Protein AF-0000000087187421 (afdb_homodimer)

Sequence (190 aa):
MEHTTEWRIRLDLTEDGGTTKARAVLDTGATTVTGQGVARCAPGDQDVPVIGDEFAAGRALRELGERLIGTAERDVATRGSGPEPRRSPMYGWELMEHTTEWRIRLDLTEDGGTTKARAVLDTGATTVTGQGVARCAPGDQDVPVIGDEFAAGRALRELGERLIGTAERDVATRGSGPEPRRSPMYGWEL

Structure (mmCIF, N/CA/C/O backbone):
data_AF-0000000087187421-model_v1
#
loop_
_entity.id
_entity.type
_entity.pdbx_description
1 polymer 'DUF1876 domain-containing protein'
#
loop_
_atom_site.group_PDB
_atom_site.id
_atom_site.type_symbol
_atom_site.label_atom_id
_atom_site.label_alt_id
_atom_site.label_comp_id
_atom_site.label_asym_id
_atom_site.label_entity_id
_atom_site.label_seq_id
_atom_site.pdbx_PDB_ins_code
_atom_site.Cartn_x
_atom_site.Cartn_y
_atom_site.Cartn_z
_atom_site.occupancy
_atom_site.B_iso_or_equiv
_atom_site.auth_seq_id
_atom_site.auth_comp_id
_atom_site.auth_asym_id
_atom_site.auth_atom_id
_atom_site.pdbx_PDB_model_num
ATOM 1 N N . MET A 1 1 ? 10.031 -18.047 -19 1 85.75 1 MET A N 1
ATOM 2 C CA . MET A 1 1 ? 10.109 -16.75 -19.656 1 85.75 1 MET A CA 1
ATOM 3 C C . MET A 1 1 ? 9.703 -15.625 -18.703 1 85.75 1 MET A C 1
ATOM 5 O O . MET A 1 1 ? 8.773 -15.789 -17.906 1 85.75 1 MET A O 1
ATOM 9 N N . GLU A 1 2 ? 10.43 -14.578 -18.688 1 92.5 2 GLU A N 1
ATOM 10 C CA . GLU A 1 2 ? 10.18 -13.422 -17.828 1 92.5 2 GLU A CA 1
ATOM 11 C C . GLU A 1 2 ? 8.953 -12.648 -18.281 1 92.5 2 GLU A C 1
ATOM 13 O O . GLU A 1 2 ? 8.781 -12.406 -19.484 1 92.5 2 GLU A O 1
ATOM 18 N N . HIS A 1 3 ? 8 -12.469 -17.391 1 95.69 3 HIS A N 1
ATOM 19 C CA . HIS A 1 3 ? 6.801 -11.688 -17.656 1 95.69 3 HIS A CA 1
ATOM 20 C C . HIS A 1 3 ? 6.734 -10.461 -16.75 1 95.69 3 HIS A C 1
ATOM 22 O O . HIS A 1 3 ? 7.027 -10.547 -15.547 1 95.69 3 HIS A O 1
ATOM 28 N N . THR A 1 4 ? 6.418 -9.352 -17.328 1 96.88 4 THR A N 1
ATOM 29 C CA . THR A 1 4 ? 6.281 -8.133 -16.547 1 96.88 4 THR A CA 1
ATOM 30 C C . THR A 1 4 ? 4.867 -7.574 -16.672 1 96.88 4 THR A C 1
ATOM 32 O O . THR A 1 4 ? 4.273 -7.582 -17.75 1 96.88 4 THR A O 1
ATOM 35 N N . THR A 1 5 ? 4.363 -7.172 -15.539 1 95.88 5 THR A N 1
ATOM 36 C CA . THR A 1 5 ? 3.051 -6.535 -15.469 1 95.88 5 THR A CA 1
ATOM 37 C C . THR A 1 5 ? 3.121 -5.242 -14.664 1 95.88 5 THR A C 1
ATOM 39 O O . THR A 1 5 ? 3.91 -5.133 -13.719 1 95.88 5 THR A O 1
ATOM 42 N N . GLU A 1 6 ? 2.316 -4.316 -15.125 1 97.19 6 GLU A N 1
ATOM 43 C CA . GLU A 1 6 ? 2.227 -3.059 -14.391 1 97.19 6 GLU A CA 1
ATOM 44 C C . GLU A 1 6 ? 0.804 -2.807 -13.898 1 97.19 6 GLU A C 1
ATOM 46 O O . GLU A 1 6 ? -0.151 -2.91 -14.672 1 97.19 6 GLU A O 1
ATOM 51 N N . TRP A 1 7 ? 0.714 -2.588 -12.633 1 97.31 7 TRP A N 1
ATOM 52 C CA . TRP A 1 7 ? -0.539 -2.137 -12.039 1 97.31 7 TRP A CA 1
ATOM 53 C C . TRP A 1 7 ? -0.433 -0.688 -11.578 1 97.31 7 TRP A C 1
ATOM 55 O O . TRP A 1 7 ? 0.671 -0.163 -11.406 1 97.31 7 TRP A O 1
ATOM 65 N N . ARG A 1 8 ? -1.62 -0.097 -11.477 1 97.69 8 ARG A N 1
ATOM 66 C CA . ARG A 1 8 ? -1.693 1.271 -10.977 1 97.69 8 ARG A CA 1
ATOM 67 C C . ARG A 1 8 ? -2.672 1.375 -9.812 1 97.69 8 ARG A C 1
ATOM 69 O O . ARG A 1 8 ? -3.76 0.799 -9.852 1 97.69 8 ARG A O 1
ATOM 76 N N . ILE A 1 9 ? -2.195 2.164 -8.852 1 98.62 9 ILE A N 1
ATOM 77 C CA . ILE A 1 9 ? -3.037 2.416 -7.684 1 98.62 9 ILE A CA 1
ATOM 78 C C . ILE A 1 9 ? -3.35 3.906 -7.586 1 98.62 9 ILE A C 1
ATOM 80 O O . ILE A 1 9 ? -2.445 4.742 -7.66 1 98.62 9 ILE A O 1
ATOM 84 N N . ARG A 1 10 ? -4.605 4.152 -7.391 1 98.44 10 ARG A N 1
ATOM 85 C CA . ARG A 1 10 ? -5.039 5.516 -7.109 1 98.44 10 ARG A CA 1
ATOM 86 C C . ARG A 1 10 ? -5.203 5.738 -5.609 1 98.44 10 ARG A C 1
ATOM 88 O O . ARG A 1 10 ? -5.871 4.953 -4.93 1 98.44 10 ARG A O 1
ATOM 95 N N . LEU A 1 11 ? -4.555 6.746 -5.137 1 98.5 11 LEU A N 1
ATOM 96 C CA . LEU A 1 11 ? -4.664 7.145 -3.738 1 98.5 11 LEU A CA 1
ATOM 97 C C . LEU A 1 11 ? -5.371 8.492 -3.611 1 98.5 11 LEU A C 1
ATOM 99 O O . LEU A 1 11 ? -4.793 9.531 -3.932 1 98.5 11 LEU A O 1
ATOM 103 N N . ASP A 1 12 ? -6.566 8.508 -3.152 1 98.62 12 ASP A N 1
ATOM 104 C CA . ASP A 1 12 ? -7.336 9.727 -2.916 1 98.62 12 ASP A CA 1
ATOM 105 C C . ASP A 1 1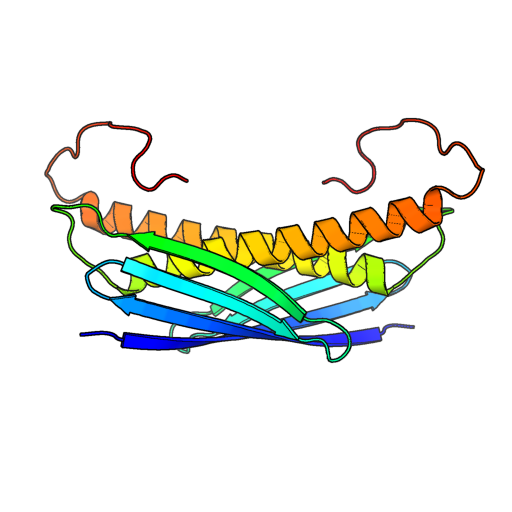2 ? -7.223 10.172 -1.46 1 98.62 12 ASP A C 1
ATOM 107 O O . ASP A 1 12 ? -7.52 9.406 -0.543 1 98.62 12 ASP A O 1
ATOM 111 N N . LEU A 1 13 ? -6.77 11.398 -1.279 1 98.44 13 LEU A N 1
ATOM 112 C CA . LEU A 1 13 ? -6.637 11.977 0.053 1 98.44 13 LEU A CA 1
ATOM 113 C C . LEU A 1 13 ? -7.598 13.148 0.238 1 98.44 13 LEU A C 1
ATOM 115 O O . LEU A 1 13 ? -7.68 14.031 -0.617 1 98.44 13 LEU A O 1
ATOM 119 N N . THR A 1 14 ? -8.336 13.133 1.269 1 98.44 14 THR A N 1
ATOM 120 C CA . THR A 1 14 ? -9.219 14.234 1.627 1 98.44 14 THR A CA 1
ATOM 121 C C . THR A 1 14 ? -8.906 14.742 3.031 1 98.44 14 THR A C 1
ATOM 123 O O . THR A 1 14 ? -8.945 13.977 3.998 1 98.44 14 THR A O 1
ATOM 126 N N . GLU A 1 15 ? -8.578 15.93 3.002 1 97.69 15 GLU A N 1
ATOM 127 C CA . GLU A 1 15 ? -8.266 16.578 4.273 1 97.69 15 GLU A CA 1
ATOM 128 C C . GLU A 1 15 ? -9.352 17.578 4.668 1 97.69 15 GLU A C 1
ATOM 130 O O . GLU A 1 15 ? -9.789 18.391 3.85 1 97.69 15 GLU A O 1
ATOM 135 N N . ASP A 1 16 ? -9.781 17.562 5.965 1 95 16 ASP A N 1
ATOM 136 C CA . ASP A 1 16 ? -10.734 18.516 6.527 1 95 16 ASP A CA 1
ATOM 137 C C . ASP A 1 16 ? -10.516 18.672 8.031 1 95 16 ASP A C 1
ATOM 139 O O . ASP A 1 16 ? -10.688 17.719 8.797 1 95 16 ASP A O 1
ATOM 143 N N . GLY A 1 17 ? -10.172 19.844 8.438 1 90.56 17 GLY A N 1
ATOM 144 C CA . GLY A 1 17 ? -10.086 20.172 9.852 1 90.56 17 GLY A CA 1
ATOM 145 C C . GLY A 1 17 ? -9.133 19.281 10.617 1 90.56 17 GLY A C 1
ATOM 146 O O . GLY A 1 17 ? -9.5 18.719 11.648 1 90.56 17 GLY A O 1
ATOM 147 N N . GLY A 1 18 ? -7.988 19.031 10.203 1 93.06 18 GLY A N 1
ATOM 148 C CA . GLY A 1 18 ? -6.969 18.266 10.898 1 93.06 18 GLY A CA 1
ATOM 149 C C . GLY A 1 18 ? -7.117 16.766 10.727 1 93.06 18 GLY A C 1
ATOM 150 O O . GLY A 1 18 ? -6.402 15.992 11.359 1 93.06 18 GLY A O 1
ATOM 151 N N . THR A 1 19 ? -8.109 16.422 9.969 1 96.38 19 THR A N 1
ATOM 152 C CA . THR A 1 19 ? -8.312 15.008 9.672 1 96.38 19 THR A CA 1
ATOM 153 C C . THR A 1 19 ? -8.055 14.719 8.195 1 96.38 19 THR A C 1
ATOM 155 O O . THR A 1 19 ? -8.5 15.469 7.324 1 96.38 19 THR A O 1
ATOM 158 N N . THR A 1 20 ? -7.301 13.703 7.949 1 98.12 20 THR A N 1
ATOM 159 C CA . THR A 1 20 ? -7.066 13.258 6.578 1 98.12 20 THR A CA 1
ATOM 160 C C . THR A 1 20 ? -7.59 11.836 6.375 1 98.12 20 THR A C 1
ATOM 162 O O . THR A 1 20 ? -7.344 10.953 7.199 1 98.12 20 THR A O 1
ATOM 165 N N . LYS A 1 21 ? -8.359 11.656 5.379 1 98.75 21 LYS A N 1
ATOM 166 C CA . LYS A 1 21 ? -8.789 10.336 4.926 1 98.75 21 LYS A CA 1
ATOM 167 C C . LYS A 1 21 ? -8.102 9.945 3.623 1 98.75 21 LYS A C 1
ATOM 169 O O . LYS A 1 21 ? -7.93 10.781 2.732 1 98.75 21 LYS A O 1
ATOM 174 N N . ALA A 1 22 ? -7.719 8.695 3.605 1 98.88 22 ALA A N 1
ATOM 175 C CA . ALA A 1 22 ? -7.082 8.18 2.398 1 98.88 22 ALA A CA 1
ATOM 176 C C . ALA A 1 22 ? -7.793 6.926 1.899 1 98.88 22 ALA A C 1
ATOM 178 O O . ALA A 1 22 ? -8.211 6.082 2.697 1 98.88 22 ALA A O 1
ATOM 179 N N . ARG A 1 23 ? -7.895 6.812 0.614 1 98.94 23 ARG A N 1
ATOM 180 C CA . ARG A 1 23 ? -8.438 5.645 -0.07 1 98.94 23 ARG A CA 1
ATOM 181 C C . ARG A 1 23 ? -7.52 5.203 -1.207 1 98.94 23 ARG A C 1
ATOM 183 O O . ARG A 1 23 ? -7.262 5.969 -2.137 1 98.94 23 ARG A O 1
ATOM 190 N N . ALA A 1 24 ? -7.055 4.008 -1.056 1 98.88 24 ALA A N 1
ATOM 191 C CA . ALA A 1 24 ? -6.227 3.396 -2.092 1 98.88 24 ALA A CA 1
ATOM 192 C C . ALA A 1 24 ? -7.027 2.381 -2.902 1 98.88 24 ALA A C 1
ATOM 194 O O . ALA A 1 24 ? -7.66 1.485 -2.338 1 98.88 24 ALA A O 1
ATOM 195 N N . VAL A 1 25 ? -6.934 2.518 -4.207 1 98.81 25 VAL A N 1
ATOM 196 C CA . VAL A 1 25 ? -7.734 1.649 -5.062 1 98.81 25 VAL A CA 1
ATOM 197 C C . VAL A 1 25 ? -6.848 1.012 -6.129 1 98.81 25 VAL A C 1
ATOM 199 O O . VAL A 1 25 ? -6.195 1.715 -6.906 1 98.81 25 VAL A O 1
ATOM 202 N N . LEU A 1 26 ? -6.848 -0.232 -6.098 1 98.56 26 LEU A N 1
ATOM 203 C CA . LEU A 1 26 ? -6.27 -1.024 -7.18 1 98.56 26 LEU A CA 1
ATOM 204 C C . LEU A 1 26 ? -7.363 -1.644 -8.047 1 98.56 26 LEU A C 1
ATOM 206 O O . LEU A 1 26 ? -8.172 -2.432 -7.555 1 98.56 26 LEU A O 1
ATOM 210 N N . ASP A 1 27 ? -7.316 -1.247 -9.336 1 95.12 27 ASP A N 1
ATOM 211 C CA . ASP A 1 27 ? -8.25 -1.813 -10.305 1 95.12 27 ASP A CA 1
ATOM 212 C C . ASP A 1 27 ? -7.508 -2.582 -11.391 1 95.12 27 ASP A C 1
ATOM 214 O O . ASP A 1 27 ? -6.828 -1.982 -12.227 1 95.12 27 ASP A O 1
ATOM 218 N N . THR A 1 28 ? -7.672 -3.846 -11.383 1 88 28 THR A N 1
ATOM 219 C CA . THR A 1 28 ? -6.988 -4.676 -12.367 1 88 28 THR A CA 1
ATOM 220 C C . THR A 1 28 ? -7.883 -4.914 -13.578 1 88 28 THR A C 1
ATOM 222 O O . THR A 1 28 ? -7.484 -5.598 -14.523 1 88 28 THR A O 1
ATOM 225 N N . GLY A 1 29 ? -9.008 -4.387 -13.719 1 84.75 29 GLY A N 1
ATOM 226 C CA . GLY A 1 29 ? -10.016 -4.699 -14.719 1 84.75 29 GLY A CA 1
ATOM 227 C C . GLY A 1 29 ? -10.945 -5.824 -14.305 1 84.75 29 GLY A C 1
ATOM 228 O O . GLY A 1 29 ? -12.164 -5.707 -14.438 1 84.75 29 GLY A O 1
ATOM 229 N N . ALA A 1 30 ? -10.344 -6.953 -13.672 1 82.69 30 ALA A N 1
ATOM 230 C CA . ALA A 1 30 ? -11.117 -8.109 -13.219 1 82.69 30 ALA A CA 1
ATOM 231 C C . ALA A 1 30 ? -11.641 -7.898 -11.805 1 82.69 30 ALA A C 1
ATOM 233 O O . ALA A 1 30 ? -12.758 -8.32 -11.477 1 82.69 30 ALA A O 1
ATOM 234 N N . THR A 1 31 ? -10.836 -7.23 -10.922 1 87.5 31 THR A N 1
ATOM 235 C CA . THR A 1 31 ? -11.195 -7.008 -9.523 1 87.5 31 THR A CA 1
ATOM 236 C C . THR A 1 31 ? -10.711 -5.633 -9.055 1 87.5 31 THR A C 1
ATOM 238 O O . THR A 1 31 ? -9.789 -5.059 -9.641 1 87.5 31 THR A O 1
ATOM 241 N N . THR A 1 32 ? -11.492 -5.203 -8.156 1 96.75 32 THR A N 1
ATOM 242 C CA . THR A 1 32 ? -11.094 -3.982 -7.461 1 96.75 32 THR A CA 1
ATOM 243 C C . THR A 1 32 ? -10.844 -4.258 -5.98 1 96.75 32 THR A C 1
ATOM 245 O O . THR A 1 32 ? -11.672 -4.879 -5.312 1 96.75 32 THR A O 1
ATOM 248 N N . VAL A 1 33 ? -9.625 -3.873 -5.551 1 98.06 33 VAL A N 1
ATOM 249 C CA . VAL A 1 33 ? -9.281 -3.988 -4.141 1 98.06 33 VAL A CA 1
ATOM 250 C C . VAL A 1 33 ? -9.016 -2.602 -3.557 1 98.06 33 VAL A C 1
ATOM 252 O O . VAL A 1 33 ? -8.352 -1.774 -4.184 1 98.06 33 VAL A O 1
ATOM 255 N N . THR A 1 34 ? -9.562 -2.445 -2.359 1 98.75 34 THR A N 1
ATOM 256 C CA . THR A 1 34 ? -9.469 -1.113 -1.775 1 98.75 34 THR A CA 1
ATOM 257 C C . THR A 1 34 ? -8.93 -1.186 -0.35 1 98.75 34 THR A C 1
ATOM 259 O O . THR A 1 34 ? -9.25 -2.111 0.396 1 98.75 34 THR A O 1
ATOM 262 N N . GLY A 1 35 ? -8.008 -0.26 -0.043 1 98.88 35 GLY A N 1
ATOM 263 C CA . GLY A 1 35 ? -7.598 0.021 1.323 1 98.88 35 GLY A CA 1
ATOM 264 C C . GLY A 1 35 ? -7.902 1.442 1.758 1 98.88 35 GLY A C 1
ATOM 265 O O . GLY A 1 35 ? -7.984 2.348 0.925 1 98.88 35 GLY A O 1
ATOM 266 N N . GLN A 1 36 ? -8.047 1.579 3.115 1 98.94 36 GLN A N 1
ATOM 267 C CA . GLN A 1 36 ? -8.383 2.891 3.658 1 98.94 36 GLN A CA 1
ATOM 268 C C . GLN A 1 36 ? -7.516 3.225 4.867 1 98.94 36 GLN A C 1
ATOM 270 O O . GLN A 1 36 ? -6.98 2.328 5.523 1 98.94 36 GLN A O 1
ATOM 275 N N . GLY A 1 37 ? -7.344 4.512 5.062 1 98.88 37 GLY A N 1
ATOM 276 C CA . GLY A 1 37 ? -6.621 5.02 6.223 1 98.88 37 GLY A CA 1
ATOM 277 C C . GLY A 1 37 ? -7.102 6.387 6.672 1 98.88 37 GLY A C 1
ATOM 278 O O . GLY A 1 37 ? -7.652 7.148 5.875 1 98.88 37 GLY A O 1
ATOM 279 N N . VAL A 1 38 ? -6.945 6.617 7.957 1 98.62 38 VAL A N 1
ATOM 280 C CA . VAL A 1 38 ? -7.309 7.898 8.547 1 98.62 38 VAL A CA 1
ATOM 281 C C . VAL A 1 38 ? -6.203 8.367 9.492 1 98.62 38 VAL A C 1
ATOM 283 O O . VAL A 1 38 ? -5.562 7.547 10.164 1 98.62 38 VAL A O 1
ATOM 286 N N . ALA A 1 39 ? -6.035 9.594 9.43 1 98.12 39 ALA A N 1
ATOM 287 C CA . ALA A 1 39 ? -5.141 10.258 10.367 1 98.12 39 ALA A CA 1
ATOM 288 C C . ALA A 1 39 ? -5.773 11.531 10.922 1 98.12 39 ALA A C 1
ATOM 290 O O . ALA A 1 39 ? -6.43 12.273 10.195 1 98.12 39 ALA A O 1
ATOM 291 N N . ARG A 1 40 ? -5.52 11.828 12.172 1 95.94 40 ARG A N 1
ATOM 292 C CA . ARG A 1 40 ? -6.047 13.023 12.82 1 95.94 40 ARG A CA 1
ATOM 293 C C . ARG A 1 40 ? -4.977 13.703 13.664 1 95.94 40 ARG A C 1
ATOM 295 O O . ARG A 1 40 ? -4.211 13.031 14.359 1 95.94 40 ARG A O 1
ATOM 302 N N . CYS A 1 41 ? -4.988 14.984 13.516 1 92.56 41 CYS A N 1
ATOM 303 C CA . CYS A 1 41 ? -4.109 15.781 14.367 1 92.56 41 CYS A CA 1
ATOM 304 C C . CYS A 1 41 ? -4.656 15.852 15.789 1 92.56 41 CYS A C 1
ATOM 306 O O . CYS A 1 41 ? -5.84 16.125 15.992 1 92.56 41 CYS A O 1
ATOM 308 N N . ALA A 1 42 ? -3.787 15.641 16.734 1 89.88 42 ALA A N 1
ATOM 309 C CA . ALA A 1 42 ? -4.227 15.727 18.125 1 89.88 42 ALA A CA 1
ATOM 310 C C . ALA A 1 42 ? -4.504 17.172 18.531 1 89.88 42 ALA A C 1
ATOM 312 O O . ALA A 1 42 ? -3.838 18.094 18.062 1 89.88 42 ALA A O 1
ATOM 313 N N . PRO A 1 43 ? -5.457 17.281 19.438 1 87.19 43 PRO A N 1
ATOM 314 C CA . PRO A 1 43 ? -5.723 18.625 19.922 1 87.19 43 PRO A CA 1
ATOM 315 C C . PRO A 1 43 ? -4.48 19.297 20.516 1 87.19 43 PRO A C 1
ATOM 317 O O . PRO A 1 43 ? -3.734 18.672 21.266 1 87.19 43 PRO A O 1
ATOM 320 N N . GLY A 1 44 ? -4.105 20.5 20.203 1 85.81 44 GLY A N 1
ATOM 321 C CA . GLY A 1 44 ? -2.961 21.234 20.734 1 85.81 44 GLY A CA 1
ATOM 322 C C . GLY A 1 44 ? -1.721 21.094 19.875 1 85.81 44 GLY A C 1
ATOM 323 O O . GLY A 1 44 ? -0.769 21.875 20.016 1 85.81 44 GLY A O 1
ATOM 324 N N . ASP A 1 45 ? -1.716 20.047 19.078 1 86.81 45 ASP A N 1
ATOM 325 C CA . ASP A 1 45 ? -0.58 19.891 18.172 1 86.81 45 ASP A CA 1
ATOM 326 C C . ASP A 1 45 ? -0.718 20.812 16.953 1 86.81 45 ASP A C 1
ATOM 328 O O . ASP A 1 45 ? -1.824 21.234 16.609 1 86.81 45 ASP A O 1
ATOM 332 N N . GLN A 1 46 ? 0.399 21.188 16.438 1 87.81 46 GLN A N 1
ATOM 333 C CA . GLN A 1 46 ? 0.367 21.938 15.18 1 87.81 46 GLN A CA 1
ATOM 334 C C . GLN A 1 46 ? -0.199 21.078 14.047 1 87.81 46 GLN A C 1
ATOM 336 O O . GLN A 1 46 ? 0.193 19.922 13.867 1 87.81 46 GLN A O 1
ATOM 341 N N . ASP A 1 47 ? -1.063 21.656 13.344 1 88.81 47 ASP A N 1
ATOM 342 C CA . ASP A 1 47 ? -1.634 20.953 12.195 1 88.81 47 ASP A CA 1
ATOM 343 C C . ASP A 1 47 ? -0.721 21.062 10.977 1 88.81 47 ASP A C 1
ATOM 345 O O . ASP A 1 47 ? -0.586 22.141 10.391 1 88.81 47 ASP A O 1
ATOM 349 N N . VAL A 1 48 ? -0.061 20.031 10.633 1 92.75 48 VAL A N 1
ATOM 350 C CA . VAL A 1 48 ? 0.779 19.906 9.445 1 92.75 48 VAL A CA 1
ATOM 351 C C . VAL A 1 48 ? 0.148 18.922 8.469 1 92.75 48 VAL A C 1
ATOM 353 O O . VAL A 1 48 ? 0.297 17.703 8.625 1 92.75 48 VAL A O 1
ATOM 356 N N . PRO A 1 49 ? -0.505 19.359 7.492 1 93.56 49 PRO A N 1
ATOM 357 C CA . PRO A 1 49 ? -1.314 18.516 6.602 1 93.56 49 PRO A CA 1
ATOM 358 C C . PRO A 1 49 ? -0.511 17.391 5.961 1 93.56 49 PRO A C 1
ATOM 360 O O . PRO A 1 49 ? -0.996 16.266 5.863 1 93.56 49 PRO A O 1
ATOM 363 N N . VAL A 1 50 ? 0.739 17.656 5.617 1 92.5 50 VAL A N 1
ATOM 364 C CA . VAL A 1 50 ? 1.538 16.656 4.91 1 92.5 50 VAL A CA 1
ATOM 365 C C . VAL A 1 50 ? 1.79 15.453 5.816 1 92.5 50 VAL A C 1
ATOM 367 O O . VAL A 1 50 ? 1.857 14.312 5.348 1 92.5 50 VAL A O 1
ATOM 370 N N . ILE A 1 51 ? 1.905 15.664 7.121 1 95.44 51 ILE A N 1
ATOM 371 C CA . ILE A 1 51 ? 2.105 14.586 8.078 1 95.44 51 ILE A CA 1
ATOM 372 C C . ILE A 1 51 ? 0.856 13.703 8.133 1 95.44 51 ILE A C 1
ATOM 374 O O . ILE A 1 51 ? 0.953 12.477 8.117 1 95.44 51 ILE A O 1
ATOM 378 N N . GLY A 1 52 ? -0.294 14.305 8.211 1 96.69 52 GLY A N 1
ATOM 379 C CA . GLY A 1 52 ? -1.537 13.547 8.156 1 96.69 52 GLY A CA 1
ATOM 380 C C . GLY A 1 52 ? -1.698 12.758 6.875 1 96.69 52 GLY A C 1
ATOM 381 O O . GLY A 1 52 ? -2.176 11.617 6.898 1 96.69 52 GLY A O 1
ATOM 382 N N . ASP A 1 53 ? -1.305 13.406 5.746 1 96.75 53 ASP A N 1
ATOM 383 C CA . ASP A 1 53 ? -1.349 12.719 4.453 1 96.75 53 ASP A CA 1
ATOM 384 C C . ASP A 1 53 ? -0.535 11.43 4.484 1 96.75 53 ASP A C 1
ATOM 386 O O . ASP A 1 53 ? -1.014 10.383 4.055 1 96.75 53 ASP A O 1
ATOM 390 N N . GLU A 1 54 ? 0.685 11.508 4.977 1 97.5 54 GLU A N 1
ATOM 391 C CA . GLU A 1 54 ? 1.583 10.352 5.012 1 97.5 54 GLU A CA 1
ATOM 392 C C . GLU A 1 54 ? 1.022 9.242 5.898 1 97.5 54 GLU A C 1
ATOM 394 O O . GLU A 1 54 ? 1.024 8.07 5.508 1 97.5 54 GLU A O 1
ATOM 399 N N . PHE A 1 55 ? 0.464 9.633 7.051 1 98.12 55 PHE A N 1
ATOM 400 C CA . PHE A 1 55 ? -0.121 8.625 7.938 1 98.12 55 PHE A CA 1
ATOM 401 C C . PHE A 1 55 ? -1.321 7.961 7.277 1 98.12 55 PHE A C 1
ATOM 403 O O . PHE A 1 55 ? -1.405 6.73 7.234 1 98.12 55 PHE A O 1
ATOM 410 N N . ALA A 1 56 ? -2.178 8.773 6.855 1 98.69 56 ALA A N 1
ATOM 411 C CA . ALA A 1 56 ? -3.402 8.234 6.27 1 98.69 56 ALA A CA 1
ATOM 412 C C . ALA A 1 56 ? -3.092 7.367 5.055 1 98.69 56 ALA A C 1
ATOM 414 O O . ALA A 1 56 ? -3.623 6.262 4.922 1 98.69 56 ALA A O 1
ATOM 415 N N . ALA A 1 57 ? -2.258 7.852 4.176 1 98.69 57 ALA A N 1
ATOM 416 C CA . ALA A 1 57 ? -1.854 7.102 2.992 1 98.69 57 ALA A CA 1
ATOM 417 C C . ALA A 1 57 ? -1.18 5.789 3.379 1 98.69 57 ALA A C 1
ATOM 419 O O . ALA A 1 57 ? -1.478 4.738 2.807 1 98.69 57 ALA A O 1
ATOM 420 N N . GLY A 1 58 ? -0.253 5.898 4.34 1 98.81 58 GLY A N 1
ATOM 421 C CA . GLY A 1 58 ? 0.418 4.688 4.785 1 98.81 58 GLY A CA 1
ATOM 422 C C . GLY A 1 58 ? -0.538 3.637 5.312 1 98.81 58 GLY A C 1
ATOM 423 O O . GLY A 1 58 ? -0.407 2.453 4.988 1 98.81 58 GLY A O 1
ATOM 424 N N . ARG A 1 59 ? -1.441 4.066 6.051 1 98.94 59 ARG A N 1
ATOM 425 C CA . ARG A 1 59 ? -2.432 3.15 6.609 1 98.94 59 ARG A CA 1
ATOM 426 C C . ARG A 1 59 ? -3.307 2.553 5.512 1 98.94 59 ARG A C 1
ATOM 428 O O . ARG A 1 59 ? -3.646 1.368 5.559 1 98.94 59 ARG A O 1
ATOM 435 N N . ALA A 1 60 ? -3.697 3.316 4.602 1 98.94 60 ALA A N 1
ATOM 436 C CA . ALA A 1 60 ? -4.492 2.828 3.477 1 98.94 60 ALA A CA 1
ATOM 437 C C . ALA A 1 60 ? -3.727 1.771 2.684 1 98.94 60 ALA A C 1
ATOM 439 O O . ALA A 1 60 ? -4.289 0.737 2.314 1 98.94 60 ALA A O 1
ATOM 440 N N . LEU A 1 61 ? -2.482 2.043 2.473 1 98.88 61 LEU A N 1
ATOM 441 C CA . LEU A 1 61 ? -1.662 1.121 1.695 1 98.88 61 LEU A CA 1
ATOM 442 C C . LEU A 1 61 ? -1.419 -0.173 2.465 1 98.88 61 LEU A C 1
ATOM 444 O O . LEU A 1 61 ? -1.396 -1.256 1.876 1 98.88 61 LEU A O 1
ATOM 448 N N . ARG A 1 62 ? -1.25 -0.064 3.768 1 98.88 62 ARG A N 1
ATOM 449 C CA . ARG A 1 62 ? -1.101 -1.266 4.582 1 98.88 62 ARG A CA 1
ATOM 450 C C . ARG A 1 62 ? -2.348 -2.139 4.504 1 98.88 62 ARG A C 1
ATOM 452 O O . ARG A 1 62 ? -2.25 -3.355 4.34 1 98.88 62 ARG A O 1
ATOM 459 N N . GLU A 1 63 ? -3.436 -1.47 4.566 1 98.94 63 GLU A N 1
ATOM 460 C CA . GLU A 1 63 ? -4.672 -2.244 4.477 1 98.94 63 GLU A CA 1
ATOM 461 C C . GLU A 1 63 ? -4.82 -2.889 3.104 1 98.94 63 GLU A C 1
ATOM 463 O O . GLU A 1 63 ? -5.195 -4.059 2.998 1 98.94 63 GLU A O 1
ATOM 468 N N . LEU A 1 64 ? -4.586 -2.158 2.047 1 98.88 64 LEU A N 1
ATOM 469 C CA . LEU A 1 64 ? -4.656 -2.684 0.687 1 98.88 64 LEU A CA 1
ATOM 470 C C . LEU A 1 64 ? -3.736 -3.891 0.524 1 98.88 64 LEU A C 1
ATOM 472 O O . LEU A 1 64 ? -4.141 -4.91 -0.04 1 98.88 64 LEU A O 1
ATOM 476 N N . GLY A 1 65 ? -2.533 -3.768 1.04 1 98.81 65 GLY A N 1
ATOM 477 C CA . GLY A 1 65 ? -1.604 -4.883 0.98 1 98.81 65 GLY A CA 1
ATOM 478 C C . GLY A 1 65 ? -2.104 -6.117 1.707 1 98.81 65 GLY A C 1
ATOM 479 O O . GLY A 1 65 ? -2 -7.234 1.191 1 98.81 65 GLY A O 1
ATOM 480 N N . GLU A 1 66 ? -2.695 -5.918 2.84 1 98.75 66 GLU A N 1
ATOM 481 C CA . GLU A 1 66 ? -3.232 -7.027 3.623 1 98.75 66 GLU A CA 1
ATOM 482 C C . GLU A 1 66 ? -4.371 -7.727 2.885 1 98.75 66 GLU A C 1
ATOM 484 O O . GLU A 1 66 ? -4.484 -8.953 2.924 1 98.75 66 GLU A O 1
ATOM 489 N N . ARG A 1 67 ? -5.117 -6.957 2.273 1 98.44 67 ARG A N 1
ATOM 490 C CA . ARG A 1 67 ? -6.23 -7.539 1.528 1 98.44 67 ARG A CA 1
ATOM 491 C C . ARG A 1 67 ? -5.727 -8.367 0.35 1 98.44 67 ARG A C 1
ATOM 493 O O . ARG A 1 67 ? -6.258 -9.438 0.069 1 98.44 67 ARG A O 1
ATOM 500 N N . LEU A 1 68 ? -4.742 -7.898 -0.355 1 98.06 68 LEU A N 1
ATOM 501 C CA . LEU A 1 68 ? -4.148 -8.664 -1.447 1 98.06 68 LEU A CA 1
ATOM 502 C C . LEU A 1 68 ? -3.564 -9.977 -0.937 1 98.06 68 LEU A C 1
ATOM 504 O O . LEU A 1 68 ? -3.787 -11.031 -1.531 1 98.06 68 LEU A O 1
ATOM 508 N N . ILE A 1 69 ? -2.893 -9.898 0.158 1 97.81 69 ILE A N 1
ATOM 509 C CA . ILE A 1 69 ? -2.297 -11.086 0.762 1 97.81 69 ILE A CA 1
ATOM 510 C C . ILE A 1 69 ? -3.396 -12.055 1.194 1 97.81 69 ILE A C 1
ATOM 512 O O . ILE A 1 69 ? -3.295 -13.258 0.971 1 97.81 69 ILE A O 1
ATOM 516 N N . GLY A 1 70 ? -4.453 -11.461 1.792 1 97.25 70 GLY A N 1
ATOM 517 C CA . GLY A 1 70 ? -5.586 -12.289 2.184 1 97.25 70 GLY A CA 1
ATOM 518 C C . GLY A 1 70 ? -6.227 -13.016 1.016 1 97.25 70 GLY A C 1
ATOM 519 O O . GLY A 1 70 ? -6.598 -14.18 1.133 1 97.25 70 GLY A O 1
ATOM 520 N N . THR A 1 71 ? -6.359 -12.312 -0.08 1 96 71 THR A N 1
ATOM 521 C CA . THR A 1 71 ? -6.906 -12.914 -1.289 1 96 71 THR A CA 1
ATOM 522 C C . THR A 1 71 ? -6.023 -14.062 -1.766 1 96 71 THR A C 1
ATOM 524 O O . THR A 1 71 ? -6.52 -15.141 -2.094 1 96 71 THR A O 1
ATOM 527 N N . ALA A 1 72 ? -4.734 -13.891 -1.782 1 95.25 72 ALA A N 1
ATOM 528 C CA . ALA A 1 72 ? -3.787 -14.922 -2.195 1 95.25 72 ALA A CA 1
ATOM 529 C C . ALA A 1 72 ? -3.865 -16.141 -1.277 1 95.25 72 ALA A C 1
ATOM 531 O O . ALA A 1 72 ? -3.861 -17.281 -1.745 1 95.25 72 ALA A O 1
ATOM 532 N N . GLU A 1 73 ? -3.975 -15.891 -0.037 1 95.25 73 GLU A N 1
ATOM 533 C CA . GLU A 1 73 ? -4.074 -16.969 0.936 1 95.25 73 GLU A CA 1
ATOM 534 C C . GLU A 1 73 ? -5.328 -17.812 0.702 1 95.25 73 GLU A C 1
ATOM 536 O O . GLU A 1 73 ? -5.289 -19.031 0.791 1 95.25 73 GLU A O 1
ATOM 541 N N . ARG A 1 74 ? -6.402 -17.141 0.437 1 94.25 74 ARG A N 1
ATOM 542 C CA . ARG A 1 74 ? -7.648 -17.859 0.164 1 94.25 74 ARG A CA 1
ATOM 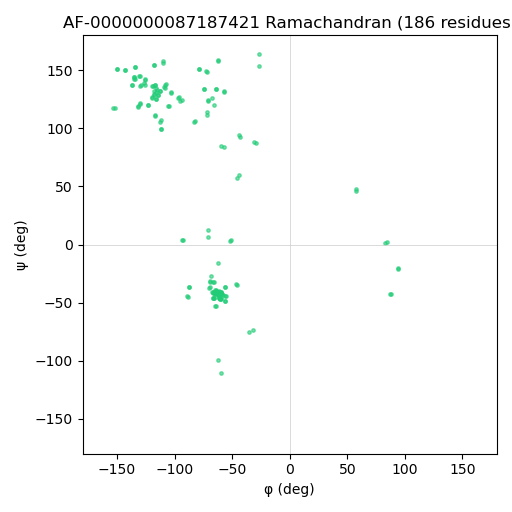543 C C . ARG A 1 74 ? -7.527 -18.703 -1.099 1 94.25 74 ARG A C 1
ATOM 545 O O . ARG A 1 74 ? -8.023 -19.828 -1.145 1 94.25 74 ARG A O 1
ATOM 552 N N . ASP A 1 75 ? -6.91 -18.172 -2.074 1 93.12 75 ASP A N 1
ATOM 553 C CA . ASP A 1 75 ? -6.711 -18.906 -3.32 1 93.12 75 ASP A CA 1
ATOM 554 C C . ASP A 1 75 ? -5.836 -20.141 -3.1 1 93.12 75 ASP A C 1
ATOM 556 O O . ASP A 1 75 ? -6.098 -21.203 -3.662 1 93.12 75 ASP A O 1
ATOM 560 N N . VAL A 1 76 ? -4.809 -20.016 -2.289 1 92.31 76 VAL A N 1
ATOM 561 C CA . VAL A 1 76 ? -3.943 -21.141 -1.954 1 92.31 76 VAL A CA 1
ATOM 562 C C . VAL A 1 76 ? -4.754 -22.234 -1.249 1 92.31 76 VAL A C 1
ATOM 564 O O . VAL A 1 76 ? -4.648 -23.406 -1.585 1 92.31 76 VAL A O 1
ATOM 567 N N . ALA A 1 77 ? -5.523 -21.828 -0.342 1 91 77 ALA A N 1
ATOM 568 C CA . ALA A 1 77 ? -6.336 -22.766 0.424 1 91 77 ALA A CA 1
ATOM 569 C C . ALA A 1 77 ? -7.312 -23.5 -0.481 1 91 77 ALA A C 1
ATOM 571 O O . ALA A 1 77 ? -7.535 -24.703 -0.311 1 91 77 ALA A O 1
ATOM 572 N N . THR A 1 78 ? -7.871 -22.812 -1.375 1 89.31 78 THR A N 1
ATOM 573 C CA . THR A 1 78 ? -8.859 -23.375 -2.283 1 89.31 78 THR A CA 1
ATOM 574 C C . THR A 1 78 ? -8.203 -24.359 -3.248 1 89.31 78 THR A C 1
ATOM 576 O O . THR A 1 78 ? -8.773 -25.406 -3.561 1 89.31 78 THR A O 1
ATOM 579 N N . ARG A 1 79 ? -7.016 -24.109 -3.576 1 84.75 79 ARG A N 1
ATOM 580 C CA . ARG A 1 79 ? -6.305 -24.953 -4.531 1 84.75 79 ARG A CA 1
ATOM 581 C C . ARG A 1 79 ? -5.598 -26.109 -3.822 1 84.75 79 ARG A C 1
ATOM 583 O O . ARG A 1 79 ? -5.398 -27.172 -4.406 1 84.75 79 ARG A O 1
ATOM 590 N N . GLY A 1 80 ? -4.883 -25.766 -2.629 1 75.31 80 GLY A N 1
ATOM 591 C CA . GLY A 1 80 ? -4.266 -26.812 -1.826 1 75.31 80 GLY A CA 1
ATOM 592 C C . GLY A 1 80 ? -5.273 -27.75 -1.187 1 75.31 80 GLY A C 1
ATOM 593 O O . GLY A 1 80 ? -4.902 -28.797 -0.666 1 75.31 80 GLY A O 1
ATOM 594 N N . SER A 1 81 ? -6.441 -27.234 -0.653 1 62.72 81 SER A N 1
ATOM 595 C CA . SER A 1 81 ? -7.473 -28.094 -0.092 1 62.72 81 SER A CA 1
ATOM 596 C C . SER A 1 81 ? -7.871 -29.188 -1.077 1 62.72 81 SER A C 1
ATOM 598 O O . SER A 1 81 ? -8.781 -29.984 -0.805 1 62.72 81 SER A O 1
ATOM 600 N N . GLY A 1 82 ? -7.258 -29.297 -2.217 1 48 82 GLY A N 1
ATOM 601 C CA . GLY A 1 82 ? -7.441 -30.609 -2.812 1 48 82 GLY A CA 1
ATOM 602 C C . GLY A 1 82 ? -6.871 -31.734 -1.965 1 48 82 GLY A C 1
ATOM 603 O O . GLY A 1 82 ? -6.148 -31.484 -0.999 1 48 82 GLY A O 1
ATOM 604 N N . PRO A 1 83 ? -7.164 -33.125 -1.943 1 41.19 83 PRO A N 1
ATOM 605 C CA . PRO A 1 83 ? -6.949 -34.219 -0.992 1 41.19 83 PRO A CA 1
ATOM 606 C C . PRO A 1 83 ? -5.531 -34.25 -0.427 1 41.19 83 PRO A C 1
ATOM 608 O O . PRO A 1 83 ? -5.191 -35.125 0.376 1 41.19 83 PRO A O 1
ATOM 611 N N . GLU A 1 84 ? -4.316 -33.938 -0.96 1 44 84 GLU A N 1
ATOM 612 C CA . GLU A 1 84 ? -3.143 -34.375 -0.214 1 44 84 GLU A CA 1
ATOM 613 C C . GLU A 1 84 ? -2.955 -33.562 1.062 1 44 84 GLU A C 1
ATOM 615 O O . GLU A 1 84 ? -3.039 -32.344 1.034 1 44 84 GLU A O 1
ATOM 620 N N . PRO A 1 85 ? -3.146 -34.156 2.281 1 41.84 85 PRO A N 1
ATOM 621 C CA . PRO A 1 85 ? -2.943 -33.531 3.594 1 41.84 85 PRO A CA 1
ATOM 622 C C . PRO A 1 85 ? -1.638 -32.75 3.682 1 41.84 85 PRO A C 1
ATOM 624 O O . PRO A 1 85 ? -0.555 -33.344 3.607 1 41.84 85 PRO A O 1
ATOM 627 N N . ARG A 1 86 ? -1.244 -31.734 2.9 1 41.69 86 ARG A N 1
ATOM 628 C CA . ARG A 1 86 ? 0.071 -31.125 3.072 1 41.69 86 ARG A CA 1
ATOM 629 C C . ARG A 1 86 ? 0.378 -30.891 4.547 1 41.69 86 ARG A C 1
ATOM 631 O O . ARG A 1 86 ? -0.455 -30.359 5.285 1 41.69 86 ARG A O 1
ATOM 638 N N . ARG A 1 87 ? 1.057 -31.781 5.238 1 38.91 87 ARG A N 1
ATOM 639 C CA . ARG A 1 87 ? 1.686 -31.766 6.555 1 38.91 87 ARG A CA 1
ATOM 640 C C . ARG A 1 87 ? 2.088 -30.344 6.953 1 38.91 87 ARG A C 1
ATOM 642 O O . ARG A 1 87 ? 2.238 -29.469 6.098 1 38.91 87 ARG A O 1
ATOM 649 N N . SER A 1 88 ? 2.43 -29.953 8.32 1 35.25 88 SER A N 1
ATOM 650 C CA . SER A 1 88 ? 2.467 -28.859 9.281 1 35.25 88 SER A CA 1
ATOM 651 C C . SER A 1 88 ? 3.512 -27.812 8.891 1 35.25 88 SER A C 1
ATOM 653 O O . SER A 1 88 ? 3.541 -26.719 9.453 1 35.25 88 SER A O 1
ATOM 655 N N . PRO A 1 89 ? 4.695 -27.953 8.148 1 36.81 89 PRO A N 1
ATOM 656 C CA . PRO A 1 89 ? 5.734 -27.156 8.812 1 36.81 89 PRO A CA 1
ATOM 657 C C . PRO A 1 89 ? 5.461 -25.656 8.742 1 36.81 89 PRO A C 1
ATOM 659 O O . PRO A 1 89 ? 4.82 -25.172 7.801 1 36.81 89 PRO A O 1
ATOM 662 N N . MET A 1 90 ? 5.41 -24.75 9.812 1 32.09 90 MET A N 1
ATOM 663 C CA . MET A 1 90 ? 5.176 -23.344 10.07 1 32.09 90 MET A CA 1
ATOM 664 C C . MET A 1 90 ? 5.727 -22.484 8.938 1 32.09 90 MET A C 1
ATOM 666 O O . MET A 1 90 ? 5.059 -21.547 8.477 1 32.09 90 MET A O 1
ATOM 670 N N . TYR A 1 91 ? 7.113 -22.266 8.805 1 33.84 91 TYR A N 1
ATOM 671 C CA . TYR A 1 91 ? 7.707 -21.047 8.281 1 33.84 91 TYR A CA 1
ATOM 672 C C . TYR A 1 91 ? 7.465 -20.922 6.781 1 33.84 91 TYR A C 1
ATOM 674 O O . TYR A 1 91 ? 8.383 -21.109 5.98 1 33.84 91 TYR A O 1
ATOM 682 N N . GLY A 1 92 ? 6.707 -21.547 6.012 1 31.27 92 GLY A N 1
ATOM 683 C CA . GLY A 1 92 ? 6.594 -21.609 4.562 1 31.27 92 GLY A CA 1
ATOM 684 C C . GLY A 1 92 ? 6.297 -20.266 3.924 1 31.27 92 GLY A C 1
ATOM 685 O O . GLY A 1 92 ? 7.02 -19.828 3.029 1 31.27 92 GLY A O 1
ATOM 686 N N . TRP A 1 93 ? 5.176 -19.797 3.299 1 30.31 93 TRP A N 1
ATOM 687 C CA . TRP A 1 93 ? 5.309 -18.422 2.814 1 30.31 93 TRP A CA 1
ATOM 688 C C . TRP A 1 93 ? 5.66 -17.469 3.955 1 30.31 93 TRP A C 1
ATOM 690 O O . TRP A 1 93 ? 5.125 -17.594 5.059 1 30.31 93 TRP A O 1
ATOM 700 N N . GLU A 1 94 ? 7.012 -17.281 4.402 1 30.48 94 GLU A N 1
ATOM 701 C CA . GLU A 1 94 ? 7.277 -16.359 5.512 1 30.48 94 GLU A CA 1
ATOM 702 C C . GLU A 1 94 ? 6.25 -15.242 5.559 1 30.48 94 GLU A C 1
ATOM 704 O O . GLU A 1 94 ? 6.078 -14.508 4.582 1 30.48 94 GLU A O 1
ATOM 709 N N . LEU A 1 95 ? 5.125 -15.406 6.207 1 25.17 95 LEU A N 1
ATOM 710 C CA . LEU A 1 95 ? 4.223 -14.281 6.418 1 25.17 95 LEU A CA 1
ATOM 711 C C . LEU A 1 95 ? 4.984 -13.07 6.938 1 25.17 95 LEU A C 1
ATOM 713 O O . LEU A 1 95 ? 5.969 -13.211 7.668 1 25.17 95 LEU A O 1
ATOM 717 N N . MET B 1 1 ? -11.492 24.359 5.359 1 86.12 1 MET B N 1
ATOM 718 C CA . MET B 1 1 ? -11.875 24.078 3.98 1 86.12 1 MET B CA 1
ATOM 719 C C . MET B 1 1 ? -11.391 22.688 3.549 1 86.12 1 MET B C 1
ATOM 721 O O . MET B 1 1 ? -10.289 22.281 3.91 1 86.12 1 MET B O 1
ATOM 725 N N . GLU B 1 2 ? -12.203 21.938 2.918 1 92.56 2 GLU B N 1
ATOM 726 C CA . GLU B 1 2 ? -11.891 20.594 2.447 1 92.56 2 GLU B CA 1
ATOM 727 C C . GLU B 1 2 ? -10.914 20.625 1.28 1 92.56 2 GLU B C 1
ATOM 729 O O . GLU B 1 2 ? -11.047 21.453 0.375 1 92.56 2 GLU B O 1
ATOM 734 N N . HIS B 1 3 ? -9.797 19.938 1.415 1 95.94 3 HIS B N 1
ATOM 735 C CA . HIS B 1 3 ? -8.789 19.812 0.368 1 95.94 3 HIS B CA 1
ATOM 736 C C . HIS B 1 3 ? -8.664 18.359 -0.091 1 95.94 3 HIS B C 1
ATOM 738 O O . HIS B 1 3 ? -8.656 17.438 0.732 1 95.94 3 HIS B O 1
ATOM 744 N N . THR B 1 4 ? -8.648 18.172 -1.369 1 97 4 THR B N 1
ATOM 745 C CA . THR B 1 4 ? -8.477 16.828 -1.912 1 97 4 THR B CA 1
ATOM 746 C C . THR B 1 4 ? -7.203 16.75 -2.752 1 97 4 THR B C 1
ATOM 748 O O . THR B 1 4 ? -6.887 17.672 -3.504 1 97 4 THR B O 1
ATOM 751 N N . THR B 1 5 ? -6.504 15.68 -2.547 1 96.06 5 THR B N 1
ATOM 752 C CA . THR B 1 5 ? -5.301 15.391 -3.32 1 96.06 5 THR B CA 1
ATOM 753 C C . THR B 1 5 ? -5.328 13.961 -3.85 1 96.06 5 THR B C 1
ATOM 755 O O . THR B 1 5 ? -5.887 13.07 -3.209 1 96.06 5 THR B O 1
ATOM 758 N N . GLU B 1 6 ? -4.777 13.844 -5.031 1 97.31 6 GLU B N 1
ATOM 759 C CA . GLU B 1 6 ? -4.664 12.508 -5.609 1 97.31 6 GLU B CA 1
ATOM 760 C C . GLU B 1 6 ? -3.203 12.141 -5.859 1 97.31 6 GLU B C 1
ATOM 762 O O . GLU B 1 6 ? -2.449 12.922 -6.441 1 97.31 6 GLU B O 1
ATOM 767 N N . TRP B 1 7 ? -2.842 11.023 -5.332 1 97.38 7 TRP B N 1
ATOM 768 C CA . TRP B 1 7 ? -1.545 10.43 -5.633 1 97.38 7 TRP B CA 1
ATOM 769 C C . TRP B 1 7 ? -1.709 9.172 -6.473 1 97.38 7 TRP B C 1
ATOM 771 O O . TRP B 1 7 ? -2.793 8.586 -6.52 1 97.38 7 TRP B O 1
ATOM 781 N N . ARG B 1 8 ? -0.611 8.844 -7.215 1 97.69 8 ARG B N 1
ATOM 782 C CA . ARG B 1 8 ? -0.583 7.617 -8.008 1 97.69 8 ARG B CA 1
ATOM 783 C C . ARG B 1 8 ? 0.631 6.766 -7.652 1 97.69 8 ARG B C 1
ATOM 785 O O . ARG B 1 8 ? 1.737 7.285 -7.496 1 97.69 8 ARG B O 1
ATOM 792 N N . ILE B 1 9 ? 0.305 5.504 -7.562 1 98.69 9 ILE B N 1
ATOM 793 C CA . ILE B 1 9 ? 1.368 4.539 -7.293 1 98.69 9 ILE B CA 1
ATOM 794 C C . ILE B 1 9 ? 1.514 3.586 -8.477 1 98.69 9 ILE B C 1
ATOM 796 O O . ILE B 1 9 ? 0.526 3.02 -8.945 1 98.69 9 ILE B O 1
ATOM 800 N N . ARG B 1 10 ? 2.744 3.457 -8.867 1 98.44 10 ARG B N 1
ATOM 801 C CA . ARG B 1 10 ? 3.066 2.449 -9.875 1 98.44 10 ARG B CA 1
ATOM 802 C C . ARG B 1 10 ? 3.551 1.16 -9.219 1 98.44 10 ARG B C 1
ATOM 804 O O . ARG B 1 10 ? 4.449 1.186 -8.375 1 98.44 10 ARG B O 1
ATOM 811 N N . LEU B 1 11 ? 2.926 0.072 -9.57 1 98.5 11 LEU B N 1
ATOM 812 C CA . LEU B 1 11 ? 3.307 -1.255 -9.102 1 98.5 11 LEU B CA 1
ATOM 813 C C . LEU B 1 11 ? 3.855 -2.1 -10.242 1 98.5 11 LEU B C 1
ATOM 815 O O . LEU B 1 11 ? 3.096 -2.564 -11.102 1 98.5 11 LEU B O 1
ATOM 819 N N . ASP B 1 12 ? 5.125 -2.299 -10.297 1 98.56 12 ASP B N 1
ATOM 820 C CA . ASP B 1 12 ? 5.777 -3.139 -11.297 1 98.56 12 ASP B CA 1
ATOM 821 C C . ASP B 1 12 ? 5.957 -4.566 -10.781 1 98.56 12 ASP B C 1
ATOM 823 O O . ASP B 1 12 ? 6.555 -4.777 -9.727 1 98.56 12 ASP B O 1
ATOM 827 N N . LEU B 1 13 ? 5.43 -5.52 -11.531 1 98.44 13 LEU B N 1
ATOM 828 C CA . LEU B 1 13 ? 5.551 -6.934 -11.188 1 98.44 13 LEU B CA 1
ATOM 829 C C . LEU B 1 13 ? 6.387 -7.676 -12.219 1 98.44 13 LEU B C 1
ATOM 831 O O . LEU B 1 13 ? 6.152 -7.547 -13.422 1 98.44 13 LEU B O 1
ATOM 835 N N . THR B 1 14 ? 7.348 -8.375 -11.789 1 98.44 14 THR B N 1
ATOM 836 C CA . THR B 1 14 ? 8.156 -9.219 -12.656 1 98.44 14 THR B CA 1
ATOM 837 C C . THR B 1 14 ? 8.133 -10.672 -12.18 1 98.44 14 THR B C 1
ATOM 839 O O . THR B 1 14 ? 8.5 -10.953 -11.039 1 98.44 14 THR B O 1
ATOM 842 N N . GLU B 1 15 ? 7.672 -11.43 -13.055 1 97.62 15 GLU B N 1
ATOM 843 C CA . GLU B 1 15 ? 7.605 -12.852 -12.758 1 97.62 15 GLU B CA 1
ATOM 844 C C . GLU B 1 15 ? 8.633 -13.641 -13.562 1 97.62 15 GLU B C 1
ATOM 846 O O . GLU B 1 15 ? 8.766 -13.438 -14.773 1 97.62 15 GLU B O 1
ATOM 851 N N . ASP B 1 16 ? 9.352 -14.578 -12.906 1 94.88 16 ASP B N 1
ATOM 852 C CA . ASP B 1 16 ? 10.289 -15.484 -13.555 1 94.88 16 ASP B CA 1
ATOM 853 C C . ASP B 1 16 ? 10.414 -16.797 -12.773 1 94.88 16 ASP B C 1
ATOM 855 O O . ASP B 1 16 ? 10.875 -16.797 -11.633 1 94.88 16 ASP B O 1
ATOM 859 N N . GLY B 1 17 ? 10.039 -17.875 -13.383 1 90.44 17 GLY B N 1
ATOM 860 C CA . GLY B 1 17 ? 10.242 -19.203 -12.812 1 90.44 17 GLY B CA 1
ATOM 861 C C . GLY B 1 17 ? 9.609 -19.375 -11.445 1 90.44 17 GLY B C 1
ATOM 862 O O . GLY B 1 17 ? 10.273 -19.797 -10.5 1 90.44 17 GLY B O 1
ATOM 863 N N . GLY B 1 18 ? 8.445 -19 -11.211 1 93 18 GLY B N 1
ATOM 864 C CA . GLY B 1 18 ? 7.711 -19.203 -9.977 1 93 18 GLY B CA 1
ATOM 865 C C . GLY B 1 18 ? 7.996 -18.141 -8.93 1 93 18 GLY B C 1
ATOM 866 O O . GLY B 1 18 ? 7.551 -18.25 -7.789 1 93 18 GLY B O 1
ATOM 867 N N . THR B 1 19 ? 8.805 -17.219 -9.328 1 96.38 19 THR B N 1
ATOM 868 C CA . THR B 1 19 ? 9.102 -16.094 -8.438 1 96.38 19 THR B CA 1
ATOM 869 C C . THR B 1 19 ? 8.531 -14.797 -9 1 96.38 19 THR B C 1
ATOM 871 O O . THR B 1 19 ? 8.656 -14.523 -10.188 1 96.38 19 THR B O 1
ATOM 874 N N . THR B 1 20 ? 7.863 -14.07 -8.148 1 98.06 20 THR B N 1
ATOM 875 C CA . THR B 1 20 ? 7.363 -12.758 -8.523 1 98.06 20 THR B CA 1
ATOM 876 C C . THR B 1 20 ? 7.992 -11.672 -7.656 1 98.06 20 THR B C 1
ATOM 878 O O . THR B 1 20 ? 8.055 -11.805 -6.434 1 98.06 20 THR B O 1
ATOM 881 N N . LYS B 1 21 ? 8.508 -10.68 -8.273 1 98.75 21 LYS B N 1
ATOM 882 C CA . LYS B 1 21 ? 8.977 -9.469 -7.605 1 98.75 21 LYS B CA 1
ATOM 883 C C . LYS B 1 21 ? 8.055 -8.289 -7.883 1 98.75 21 LYS B C 1
ATOM 885 O O . LYS B 1 21 ? 7.578 -8.117 -9.008 1 98.75 21 LYS B O 1
ATOM 890 N N . ALA B 1 22 ? 7.828 -7.574 -6.82 1 98.81 22 ALA B N 1
ATOM 891 C CA . ALA B 1 22 ? 6.988 -6.387 -6.957 1 98.81 22 ALA B CA 1
ATOM 892 C C . ALA B 1 22 ? 7.703 -5.145 -6.43 1 98.81 22 ALA B C 1
ATOM 894 O O . ALA B 1 22 ? 8.398 -5.207 -5.414 1 98.81 22 ALA B O 1
ATOM 895 N N . ARG B 1 23 ? 7.512 -4.059 -7.117 1 98.88 23 ARG B N 1
ATOM 896 C CA . ARG B 1 23 ? 8.008 -2.742 -6.723 1 98.88 23 ARG B CA 1
ATOM 897 C C . ARG B 1 23 ? 6.91 -1.691 -6.812 1 98.88 23 ARG B C 1
ATOM 899 O O . ARG B 1 23 ? 6.344 -1.466 -7.887 1 98.88 23 ARG B O 1
ATOM 906 N N . ALA B 1 24 ? 6.641 -1.129 -5.676 1 98.88 24 ALA B N 1
ATOM 907 C CA . ALA B 1 24 ? 5.668 -0.041 -5.602 1 98.88 24 ALA B CA 1
ATOM 908 C C . ALA B 1 24 ? 6.367 1.31 -5.469 1 98.88 24 ALA B C 1
ATOM 910 O O . ALA B 1 24 ? 7.219 1.491 -4.598 1 98.88 24 ALA B O 1
ATOM 911 N N . VAL B 1 25 ? 5.953 2.23 -6.293 1 98.81 25 VAL B N 1
ATOM 912 C CA . VAL B 1 25 ? 6.625 3.525 -6.301 1 98.81 25 VAL B CA 1
ATOM 913 C C . VAL B 1 25 ? 5.594 4.648 -6.207 1 98.81 25 VAL B C 1
ATOM 915 O O . VAL B 1 25 ? 4.699 4.746 -7.047 1 98.81 25 VAL B O 1
ATOM 918 N N . LEU B 1 26 ? 5.75 5.395 -5.223 1 98.56 26 LEU B N 1
ATOM 919 C CA . LEU B 1 26 ? 5.031 6.656 -5.09 1 98.56 26 LEU B CA 1
ATOM 920 C C . LEU B 1 26 ? 5.953 7.84 -5.363 1 98.56 26 LEU B C 1
ATOM 922 O O . LEU B 1 26 ? 6.945 8.039 -4.66 1 98.56 26 LEU B O 1
ATOM 926 N N . ASP B 1 27 ? 5.555 8.594 -6.41 1 95 27 ASP B N 1
ATOM 927 C CA . ASP B 1 27 ? 6.293 9.812 -6.746 1 95 27 ASP B CA 1
ATOM 928 C C . ASP B 1 27 ? 5.41 11.047 -6.598 1 95 27 ASP B C 1
ATOM 930 O O . ASP B 1 27 ? 4.484 11.258 -7.383 1 95 27 ASP B O 1
ATOM 934 N N . THR B 1 28 ? 5.703 11.828 -5.633 1 87.75 28 THR B N 1
ATOM 935 C CA . THR B 1 28 ? 4.91 13.023 -5.395 1 87.75 28 THR B CA 1
ATOM 936 C C . THR B 1 28 ? 5.516 14.227 -6.117 1 87.75 28 THR B C 1
ATOM 938 O O . THR B 1 28 ? 4.98 15.336 -6.039 1 87.75 28 THR B O 1
ATOM 941 N N . GLY B 1 29 ? 6.52 14.133 -6.867 1 84.62 29 GLY B N 1
ATOM 942 C CA . GLY B 1 29 ? 7.289 15.227 -7.434 1 84.62 29 GLY B CA 1
ATOM 943 C C . GLY B 1 29 ? 8.414 15.695 -6.527 1 84.62 29 GLY B C 1
ATOM 944 O O . GLY B 1 29 ? 9.547 15.883 -6.98 1 84.62 29 GLY B O 1
ATOM 945 N N . ALA B 1 30 ? 8.109 15.812 -5.141 1 82.81 30 ALA B N 1
ATOM 946 C CA . ALA B 1 30 ? 9.094 16.266 -4.16 1 82.81 30 ALA B CA 1
ATOM 947 C C . ALA B 1 30 ? 9.914 15.094 -3.631 1 82.81 30 ALA B C 1
ATOM 949 O O . ALA B 1 30 ? 11.109 15.234 -3.375 1 82.81 30 ALA B O 1
ATOM 950 N N . THR B 1 31 ? 9.273 13.898 -3.455 1 87.5 31 THR B N 1
ATOM 951 C CA . THR B 1 31 ? 9.93 12.711 -2.914 1 87.5 31 THR B CA 1
ATOM 952 C C . THR B 1 31 ? 9.414 11.453 -3.602 1 87.5 31 THR B C 1
ATOM 954 O O . THR B 1 31 ? 8.312 11.445 -4.164 1 87.5 31 THR B O 1
ATOM 957 N N . THR B 1 32 ? 10.328 10.578 -3.609 1 96.69 32 THR B N 1
ATOM 958 C CA . THR B 1 32 ? 9.969 9.242 -4.074 1 96.69 32 THR B CA 1
ATOM 959 C C . THR B 1 32 ? 10.109 8.227 -2.949 1 96.69 32 THR B C 1
ATOM 961 O O . THR B 1 32 ? 11.141 8.18 -2.275 1 96.69 32 THR B O 1
ATOM 964 N N . VAL B 1 33 ? 9 7.504 -2.703 1 98.06 33 VAL B N 1
ATOM 965 C CA . VAL B 1 33 ? 9.016 6.426 -1.718 1 98.06 33 VAL B CA 1
ATOM 966 C C . VAL B 1 33 ? 8.727 5.094 -2.404 1 98.06 33 VAL B C 1
ATOM 968 O O . VAL B 1 33 ? 7.84 5 -3.252 1 98.06 33 VAL B O 1
ATOM 971 N N . THR B 1 34 ? 9.523 4.137 -1.974 1 98.75 34 THR B N 1
ATOM 972 C CA . THR B 1 34 ? 9.406 2.852 -2.656 1 98.75 34 THR B CA 1
ATOM 973 C C . THR B 1 34 ? 9.234 1.718 -1.651 1 98.75 34 THR B C 1
ATOM 975 O O . THR B 1 34 ? 9.828 1.742 -0.571 1 98.75 34 THR B O 1
ATOM 978 N N . GLY B 1 35 ? 8.312 0.792 -1.976 1 98.88 35 GLY B N 1
ATOM 979 C CA . GLY B 1 35 ? 8.211 -0.497 -1.309 1 98.88 35 GLY B CA 1
ATOM 980 C C . GLY B 1 35 ? 8.445 -1.671 -2.242 1 98.88 35 GLY B C 1
ATOM 981 O O . GLY B 1 35 ? 8.219 -1.564 -3.449 1 98.88 35 GLY B O 1
ATOM 982 N N . GLN B 1 36 ? 8.891 -2.793 -1.597 1 98.94 36 GLN B N 1
ATOM 983 C CA . GLN B 1 36 ? 9.195 -3.98 -2.391 1 98.94 36 GLN B CA 1
ATOM 984 C C . GLN B 1 36 ? 8.602 -5.234 -1.749 1 98.94 36 GLN B C 1
ATOM 986 O O . GLN B 1 36 ? 8.352 -5.258 -0.543 1 98.94 36 GLN B O 1
ATOM 991 N N . GLY B 1 37 ? 8.32 -6.199 -2.602 1 98.88 37 GLY B N 1
ATOM 992 C CA . GLY B 1 37 ? 7.84 -7.5 -2.158 1 98.88 37 GLY B CA 1
ATOM 993 C C . GLY B 1 37 ? 8.242 -8.633 -3.084 1 98.88 37 GLY B C 1
ATOM 994 O O . GLY B 1 37 ? 8.5 -8.414 -4.27 1 98.88 37 GLY B O 1
ATOM 995 N N . VAL B 1 38 ? 8.375 -9.797 -2.492 1 98.62 38 VAL B N 1
ATOM 996 C CA . VAL B 1 38 ? 8.711 -11 -3.244 1 98.62 38 VAL B CA 1
ATOM 997 C C . VAL B 1 38 ? 7.816 -12.148 -2.801 1 98.62 38 VAL B C 1
ATOM 999 O O . VAL B 1 38 ? 7.457 -12.25 -1.626 1 98.62 38 VAL B O 1
ATOM 1002 N N . ALA B 1 39 ? 7.492 -12.883 -3.775 1 98.12 39 ALA B N 1
ATOM 1003 C CA . ALA B 1 39 ? 6.773 -14.133 -3.537 1 98.12 39 ALA B CA 1
ATOM 1004 C C . ALA B 1 39 ? 7.367 -15.273 -4.363 1 98.12 39 ALA B C 1
ATOM 1006 O O . ALA B 1 39 ? 7.738 -15.07 -5.523 1 98.12 39 ALA B O 1
ATOM 1007 N N . ARG B 1 40 ? 7.383 -16.453 -3.82 1 96 40 ARG B N 1
ATOM 1008 C CA . ARG B 1 40 ? 7.898 -17.625 -4.512 1 96 40 ARG B CA 1
ATOM 1009 C C . ARG B 1 40 ? 6.992 -18.828 -4.301 1 96 40 ARG B C 1
ATOM 1011 O O . ARG B 1 40 ? 6.496 -19.062 -3.195 1 96 40 ARG B O 1
ATOM 1018 N N . CYS B 1 41 ? 6.816 -19.5 -5.41 1 92.69 41 CYS B N 1
ATOM 1019 C CA . CYS B 1 41 ? 6.086 -20.75 -5.336 1 92.69 41 CYS B CA 1
ATOM 1020 C C . CYS B 1 41 ? 6.945 -21.859 -4.719 1 92.69 41 CYS B C 1
ATOM 1022 O O . CYS B 1 41 ? 8.102 -22.031 -5.102 1 92.69 41 CYS B O 1
ATOM 1024 N N . ALA B 1 42 ? 6.363 -22.594 -3.801 1 89.94 42 ALA B N 1
ATOM 1025 C CA . ALA B 1 42 ? 7.113 -23.672 -3.174 1 89.94 42 ALA B CA 1
ATOM 1026 C C . ALA B 1 42 ? 7.301 -24.844 -4.141 1 89.94 42 ALA B C 1
ATOM 1028 O O . ALA B 1 42 ? 6.434 -25.109 -4.977 1 89.94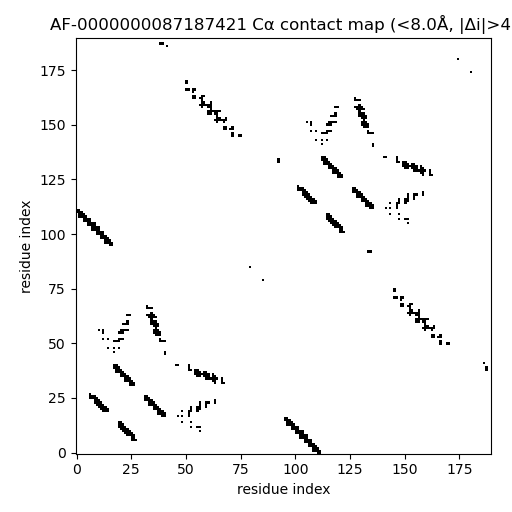 42 ALA B O 1
ATOM 1029 N N . PRO B 1 43 ? 8.414 -25.5 -3.93 1 87.19 43 PRO B N 1
ATOM 1030 C CA . PRO B 1 43 ? 8.617 -26.672 -4.773 1 87.19 43 PRO B CA 1
ATOM 1031 C C . PRO B 1 43 ? 7.48 -27.688 -4.656 1 87.19 43 PRO B C 1
ATOM 1033 O O . PRO B 1 43 ? 7.023 -27.984 -3.547 1 87.19 43 PRO B O 1
ATOM 1036 N N . GLY B 1 44 ? 6.898 -28.219 -5.684 1 86 44 GLY B N 1
ATOM 1037 C CA . GLY B 1 44 ? 5.828 -29.203 -5.68 1 86 44 GLY B CA 1
ATOM 1038 C C . GLY B 1 44 ? 4.445 -28.594 -5.762 1 86 44 GLY B C 1
ATOM 1039 O O . GLY B 1 44 ? 3.469 -29.281 -6.055 1 86 44 GLY B O 1
ATOM 1040 N N . ASP B 1 45 ? 4.375 -27.328 -5.402 1 86.94 45 ASP B N 1
ATOM 1041 C CA . ASP B 1 45 ? 3.088 -26.656 -5.531 1 86.94 45 ASP B CA 1
ATOM 1042 C C . ASP B 1 45 ? 2.82 -26.25 -6.98 1 86.94 45 ASP B C 1
ATOM 1044 O O . ASP B 1 45 ? 3.754 -26.125 -7.773 1 86.94 45 ASP B O 1
ATOM 1048 N N . GLN B 1 46 ? 1.571 -26.219 -7.289 1 88.06 46 GLN B N 1
ATOM 1049 C CA . GLN B 1 46 ? 1.214 -25.688 -8.602 1 88.06 46 GLN B CA 1
ATOM 1050 C C . GLN B 1 46 ? 1.593 -24.219 -8.727 1 88.06 46 GLN B C 1
ATOM 1052 O O . GLN B 1 46 ? 1.313 -23.422 -7.828 1 88.06 46 GLN B O 1
ATOM 1057 N N . ASP B 1 47 ? 2.191 -23.906 -9.805 1 88.94 47 ASP B N 1
ATOM 1058 C CA . ASP B 1 47 ? 2.555 -22.516 -10.055 1 88.94 47 ASP B CA 1
ATOM 1059 C C . ASP B 1 47 ? 1.374 -21.734 -10.625 1 88.94 47 ASP B C 1
ATOM 1061 O O . ASP B 1 47 ? 0.987 -21.938 -11.773 1 88.94 47 ASP B O 1
ATOM 1065 N N . VAL B 1 48 ? 0.776 -20.906 -9.828 1 92.88 48 VAL B N 1
ATOM 1066 C CA . VAL B 1 48 ? -0.3 -20 -10.211 1 92.88 48 VAL B CA 1
ATOM 1067 C C . VAL B 1 48 ? 0.194 -18.562 -10.156 1 92.88 48 VAL B C 1
ATOM 1069 O O . VAL B 1 48 ? 0.234 -17.953 -9.078 1 92.88 48 VAL B O 1
ATOM 1072 N N . PRO B 1 49 ? 0.539 -17.984 -11.219 1 93.56 49 PRO B N 1
ATOM 1073 C CA . PRO B 1 49 ? 1.206 -16.672 -11.273 1 93.56 49 PRO B CA 1
ATOM 1074 C C . PRO B 1 49 ? 0.414 -15.578 -10.57 1 93.56 49 PRO B C 1
ATOM 1076 O O . PRO B 1 49 ? 0.993 -14.758 -9.859 1 93.56 49 PRO B O 1
ATOM 1079 N N . VAL B 1 50 ? -0.904 -15.617 -10.664 1 92.62 50 VAL B N 1
ATOM 1080 C CA . VAL B 1 50 ? -1.723 -14.547 -10.109 1 92.62 50 VAL B CA 1
ATOM 1081 C C . VAL B 1 50 ? -1.611 -14.547 -8.586 1 92.62 50 VAL B C 1
ATOM 1083 O O . VAL B 1 50 ? -1.653 -13.492 -7.949 1 92.62 50 VAL B O 1
ATOM 1086 N N . ILE B 1 51 ? -1.435 -15.719 -7.969 1 95.56 51 ILE B N 1
ATOM 1087 C CA . ILE B 1 51 ? -1.273 -15.828 -6.523 1 95.56 51 ILE B CA 1
ATOM 1088 C C . ILE B 1 51 ? 0.045 -15.188 -6.098 1 95.56 51 ILE B C 1
ATOM 1090 O O . ILE B 1 51 ? 0.091 -14.43 -5.125 1 95.56 51 ILE B O 1
ATOM 1094 N N . GLY B 1 52 ? 1.106 -15.484 -6.797 1 96.69 52 GLY B N 1
ATOM 1095 C CA . GLY B 1 52 ? 2.381 -14.828 -6.531 1 96.69 52 GLY B CA 1
ATOM 1096 C C . GLY B 1 52 ? 2.322 -13.32 -6.688 1 96.69 52 GLY B C 1
ATOM 1097 O O . GLY B 1 52 ? 2.922 -12.594 -5.898 1 96.69 52 GLY B O 1
ATOM 1098 N N . ASP B 1 53 ? 1.59 -12.883 -7.75 1 96.69 53 ASP B N 1
ATOM 1099 C CA . ASP B 1 53 ? 1.403 -11.453 -7.973 1 96.69 53 ASP B CA 1
ATOM 1100 C C . ASP B 1 53 ? 0.78 -10.781 -6.746 1 96.69 53 ASP B C 1
ATOM 1102 O O . ASP B 1 53 ? 1.263 -9.742 -6.289 1 96.69 53 ASP B O 1
ATOM 1106 N N . GLU B 1 54 ? -0.267 -11.359 -6.242 1 97.5 54 GLU B N 1
ATOM 1107 C CA . GLU B 1 54 ? -0.991 -10.789 -5.109 1 97.5 54 GLU B CA 1
ATOM 1108 C C . GLU B 1 54 ? -0.112 -10.734 -3.863 1 97.5 54 GLU B C 1
ATOM 1110 O O . GLU B 1 54 ? -0.068 -9.711 -3.174 1 97.5 54 GLU B O 1
ATOM 1115 N N . PHE B 1 55 ? 0.656 -11.812 -3.621 1 98.19 55 PHE B N 1
ATOM 1116 C CA . PHE B 1 55 ? 1.547 -11.82 -2.467 1 98.19 55 PHE B CA 1
ATOM 1117 C C . PHE B 1 55 ? 2.627 -10.75 -2.609 1 98.19 55 PHE B C 1
ATOM 1119 O O . PHE B 1 55 ? 2.84 -9.953 -1.696 1 98.19 55 PHE B O 1
ATOM 1126 N N . ALA B 1 56 ? 3.256 -10.812 -3.693 1 98.69 56 ALA B N 1
ATOM 1127 C CA . ALA B 1 56 ? 4.359 -9.883 -3.906 1 98.69 56 ALA B CA 1
ATOM 1128 C C . ALA B 1 56 ? 3.877 -8.438 -3.854 1 98.69 56 ALA B C 1
ATOM 1130 O O . ALA B 1 56 ? 4.484 -7.598 -3.189 1 98.69 56 ALA B O 1
ATOM 1131 N N . ALA B 1 57 ? 2.809 -8.148 -4.531 1 98.62 57 ALA B N 1
ATOM 1132 C CA . ALA B 1 57 ? 2.225 -6.809 -4.531 1 98.62 57 ALA B CA 1
ATOM 1133 C C . ALA B 1 57 ? 1.821 -6.387 -3.121 1 98.62 57 ALA B C 1
ATOM 1135 O O . ALA B 1 57 ? 2.096 -5.262 -2.701 1 98.62 57 ALA B O 1
ATOM 1136 N N . GLY B 1 58 ? 1.153 -7.32 -2.438 1 98.81 58 GLY B N 1
ATOM 1137 C CA . GLY B 1 58 ? 0.755 -7.004 -1.074 1 98.81 58 GLY B CA 1
ATOM 1138 C C . GLY B 1 58 ? 1.926 -6.66 -0.175 1 98.81 58 GLY B C 1
ATOM 1139 O O . GLY B 1 58 ? 1.863 -5.695 0.593 1 98.81 58 GLY B O 1
ATOM 1140 N N . ARG B 1 59 ? 2.916 -7.387 -0.298 1 98.94 59 ARG B N 1
ATOM 1141 C CA . ARG B 1 59 ? 4.113 -7.152 0.502 1 98.94 59 ARG B CA 1
ATOM 1142 C C . ARG B 1 59 ? 4.766 -5.824 0.13 1 98.94 59 ARG B C 1
ATOM 1144 O O . ARG B 1 59 ? 5.246 -5.098 1.002 1 98.94 59 ARG B O 1
ATOM 1151 N N . ALA B 1 60 ? 4.832 -5.527 -1.083 1 98.94 60 ALA B N 1
ATOM 1152 C CA . ALA B 1 60 ? 5.387 -4.254 -1.538 1 98.94 60 ALA B CA 1
ATOM 1153 C C . ALA B 1 60 ? 4.586 -3.076 -0.986 1 98.94 60 ALA B C 1
ATOM 1155 O O . ALA B 1 60 ? 5.164 -2.088 -0.526 1 98.94 60 ALA B O 1
ATOM 1156 N N . LEU B 1 61 ? 3.312 -3.238 -1.018 1 98.88 61 LEU B N 1
ATOM 1157 C CA . LEU B 1 61 ? 2.443 -2.164 -0.55 1 98.88 61 LEU B CA 1
ATOM 1158 C C . LEU B 1 61 ? 2.545 -2.004 0.963 1 98.88 61 LEU B C 1
ATOM 1160 O O . LEU B 1 61 ? 2.51 -0.882 1.477 1 98.88 61 LEU B O 1
ATOM 1164 N N . ARG B 1 62 ? 2.678 -3.1 1.674 1 98.88 62 ARG B N 1
ATOM 1165 C CA . ARG B 1 62 ? 2.869 -3.023 3.119 1 98.88 62 ARG B CA 1
ATOM 1166 C C . ARG B 1 62 ? 4.156 -2.279 3.463 1 98.88 62 ARG B C 1
ATOM 1168 O O . ARG B 1 62 ? 4.164 -1.42 4.344 1 98.88 62 ARG B O 1
ATOM 1175 N N . GLU B 1 63 ? 5.137 -2.609 2.713 1 98.88 63 GLU B N 1
ATOM 1176 C CA . GLU B 1 63 ? 6.398 -1.923 2.973 1 98.88 63 GLU B CA 1
ATOM 1177 C C . GLU B 1 63 ? 6.293 -0.435 2.65 1 98.88 63 GLU B C 1
ATOM 1179 O O . GLU B 1 63 ? 6.766 0.407 3.416 1 98.88 63 GLU B O 1
ATOM 1184 N N . LEU B 1 64 ? 5.723 -0.084 1.527 1 98.88 64 LEU B N 1
ATOM 1185 C CA . LEU B 1 64 ? 5.531 1.309 1.139 1 98.88 64 LEU B CA 1
ATOM 1186 C C . LEU B 1 64 ? 4.746 2.066 2.205 1 98.88 64 LEU B C 1
ATOM 1188 O O . LEU B 1 64 ? 5.121 3.182 2.58 1 98.88 64 LEU B O 1
ATOM 1192 N N . GLY B 1 65 ? 3.705 1.441 2.695 1 98.81 65 GLY B N 1
ATOM 1193 C CA . GLY B 1 65 ? 2.924 2.061 3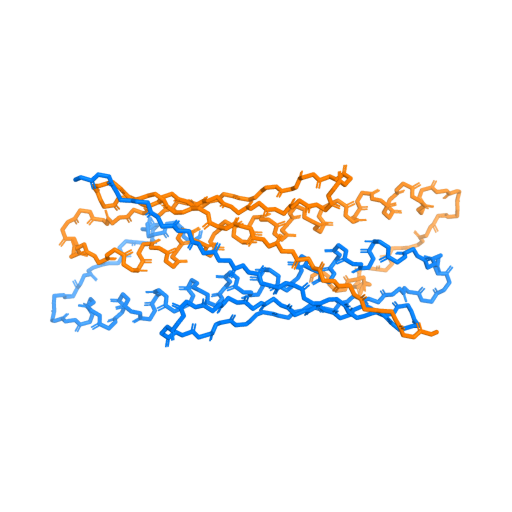.756 1 98.81 65 GLY B CA 1
ATOM 1194 C C . GLY B 1 65 ? 3.727 2.309 5.02 1 98.81 65 GLY B C 1
ATOM 1195 O O . GLY B 1 65 ? 3.633 3.381 5.617 1 98.81 65 GLY B O 1
ATOM 1196 N N . GLU B 1 66 ? 4.539 1.378 5.367 1 98.75 66 GLU B N 1
ATOM 1197 C CA . GLU B 1 66 ? 5.375 1.507 6.559 1 98.75 66 GLU B CA 1
ATOM 1198 C C . GLU B 1 66 ? 6.379 2.645 6.406 1 98.75 66 GLU B C 1
ATOM 1200 O O . GLU B 1 66 ? 6.645 3.377 7.363 1 98.75 66 GLU B O 1
ATOM 1205 N N . ARG B 1 67 ? 6.863 2.744 5.281 1 98.44 67 ARG B N 1
ATOM 1206 C CA . ARG B 1 67 ? 7.828 3.812 5.043 1 98.44 67 ARG B CA 1
ATOM 1207 C C . ARG B 1 67 ? 7.164 5.184 5.129 1 98.44 67 ARG B C 1
ATOM 1209 O O . ARG B 1 67 ? 7.738 6.121 5.68 1 98.44 67 ARG B O 1
ATOM 1216 N N . LEU B 1 68 ? 5.984 5.324 4.598 1 98 68 LEU B N 1
ATOM 1217 C CA . LEU B 1 68 ? 5.246 6.578 4.707 1 98 68 LEU B CA 1
ATOM 1218 C C . LEU B 1 68 ? 4.957 6.914 6.164 1 98 68 LEU B C 1
ATOM 1220 O O . LEU B 1 68 ? 5.156 8.055 6.594 1 98 68 LEU B O 1
ATOM 1224 N N . ILE B 1 69 ? 4.574 5.926 6.887 1 97.75 69 ILE B N 1
ATOM 1225 C CA . ILE B 1 69 ? 4.281 6.113 8.305 1 97.75 69 ILE B CA 1
ATOM 1226 C C . ILE B 1 69 ? 5.559 6.492 9.047 1 97.75 69 ILE B C 1
ATOM 1228 O O . ILE B 1 69 ? 5.547 7.395 9.891 1 97.75 69 ILE B O 1
ATOM 1232 N N . GLY B 1 70 ? 6.641 5.793 8.688 1 97.12 70 GLY B N 1
ATOM 1233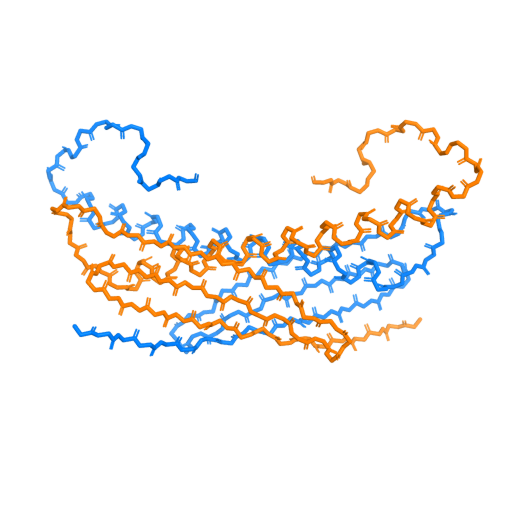 C CA . GLY B 1 70 ? 7.922 6.125 9.289 1 97.12 70 GLY B CA 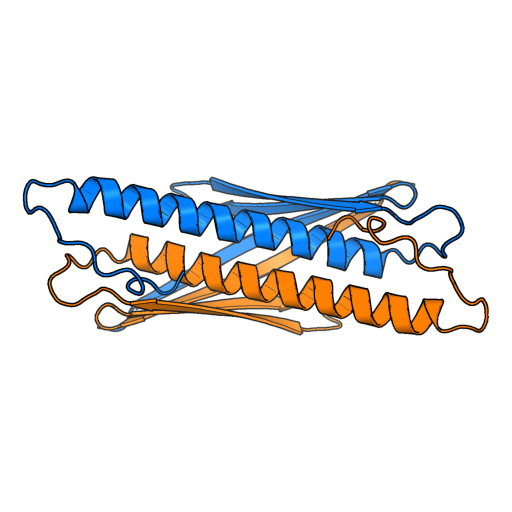1
ATOM 1234 C C . GLY B 1 70 ? 8.352 7.559 9.031 1 97.12 70 GLY B C 1
ATOM 1235 O O . GLY B 1 70 ? 8.875 8.227 9.922 1 97.12 70 GLY B O 1
ATOM 1236 N N . THR B 1 71 ? 8.133 8 7.816 1 95.88 71 THR B N 1
ATOM 1237 C CA . THR B 1 71 ? 8.445 9.383 7.461 1 95.88 71 THR B CA 1
ATOM 1238 C C . THR B 1 71 ? 7.613 10.352 8.297 1 95.88 71 THR B C 1
ATOM 1240 O O . THR B 1 71 ? 8.141 11.328 8.828 1 95.88 71 THR B O 1
ATOM 1243 N N . ALA B 1 72 ? 6.344 10.102 8.453 1 95.12 72 ALA B N 1
ATOM 1244 C CA . ALA B 1 72 ? 5.453 10.945 9.25 1 95.12 72 ALA B CA 1
ATOM 1245 C C . ALA B 1 72 ? 5.895 10.984 10.711 1 95.12 72 ALA B C 1
ATOM 1247 O O . ALA B 1 72 ? 5.914 12.047 11.328 1 95.12 72 ALA B O 1
ATOM 1248 N N . GLU B 1 73 ? 6.27 9.867 11.195 1 95.12 73 GLU B N 1
ATOM 1249 C CA . GLU B 1 73 ? 6.723 9.781 12.578 1 95.12 73 GLU B CA 1
ATOM 1250 C C . GLU B 1 73 ? 7.977 10.625 12.805 1 95.12 73 GLU B C 1
ATOM 1252 O O . GLU B 1 73 ? 8.102 11.305 13.828 1 95.12 73 GLU B O 1
ATOM 1257 N N . ARG B 1 74 ? 8.859 10.562 11.875 1 94.12 74 ARG B N 1
ATOM 1258 C CA . ARG B 1 74 ? 10.086 11.359 11.977 1 94.12 74 ARG B CA 1
ATOM 1259 C C . ARG B 1 74 ? 9.766 12.852 11.938 1 94.12 74 ARG B C 1
ATOM 1261 O O . ARG B 1 74 ? 10.367 13.633 12.68 1 94.12 74 ARG B O 1
ATOM 1268 N N . ASP B 1 75 ? 8.883 13.219 11.125 1 93.06 75 ASP B N 1
ATOM 1269 C CA . ASP B 1 75 ? 8.484 14.617 11.031 1 93.06 75 ASP B CA 1
ATOM 1270 C C . ASP B 1 75 ? 7.836 15.094 12.328 1 93.06 75 ASP B C 1
ATOM 1272 O O . ASP B 1 75 ? 8.078 16.219 12.773 1 93.06 75 ASP B O 1
ATOM 1276 N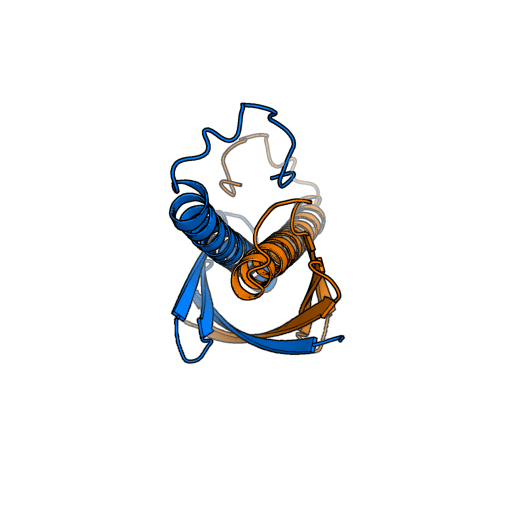 N . VAL B 1 76 ? 7.027 14.266 12.945 1 92.19 76 VAL B N 1
ATOM 1277 C CA . VAL B 1 76 ? 6.406 14.586 14.219 1 92.19 76 VAL B CA 1
ATOM 1278 C C . VAL B 1 76 ? 7.484 14.797 15.281 1 92.19 76 VAL B C 1
ATOM 1280 O O . VAL B 1 76 ? 7.438 15.766 16.047 1 92.19 76 VAL B O 1
ATOM 1283 N N . ALA B 1 77 ? 8.383 13.922 15.297 1 91.06 77 ALA B N 1
ATOM 1284 C CA . ALA B 1 77 ? 9.461 13.992 16.281 1 91.06 77 ALA B CA 1
ATOM 1285 C C . ALA B 1 77 ? 10.281 15.266 16.109 1 91.06 77 ALA B C 1
ATOM 1287 O O . ALA B 1 77 ? 10.68 15.898 17.094 1 91.06 77 ALA B O 1
ATOM 1288 N N . THR B 1 78 ? 10.516 15.602 14.922 1 89.19 78 THR B N 1
ATOM 1289 C CA . THR B 1 78 ? 11.32 16.781 14.609 1 89.19 78 THR B CA 1
ATOM 1290 C C . THR B 1 78 ? 10.578 18.062 14.977 1 89.19 78 THR B C 1
ATOM 1292 O O . THR B 1 78 ? 11.18 19.016 15.477 1 89.19 78 THR B O 1
ATOM 1295 N N . ARG B 1 79 ? 9.328 18.016 14.875 1 84.94 79 ARG B N 1
ATOM 1296 C CA . ARG B 1 79 ? 8.523 19.203 15.164 1 84.94 79 ARG B CA 1
ATOM 1297 C C . ARG B 1 79 ? 8.148 19.266 16.641 1 84.94 79 ARG B C 1
ATOM 1299 O O . ARG B 1 79 ? 7.945 20.344 17.188 1 84.94 79 ARG B O 1
ATOM 1306 N N . GLY B 1 80 ? 7.703 18.031 17.234 1 75.12 80 GLY B N 1
ATOM 1307 C CA . GLY B 1 80 ? 7.422 17.969 18.672 1 75.12 80 GLY B CA 1
ATOM 1308 C C . GLY B 1 80 ? 8.664 18.156 19.531 1 75.12 80 GLY B C 1
ATOM 1309 O O . GLY B 1 80 ? 8.555 18.328 20.734 1 75.12 80 GLY B O 1
ATOM 1310 N N . SER B 1 81 ? 9.859 17.547 19.156 1 62.53 81 SER B N 1
ATOM 1311 C CA . SER B 1 81 ? 11.094 17.75 19.906 1 62.53 81 SER B CA 1
ATOM 1312 C C . SER B 1 81 ? 11.367 19.25 20.109 1 62.53 81 SER B C 1
ATOM 1314 O O . SER B 1 81 ? 12.398 19.609 20.672 1 62.53 81 SER B O 1
ATOM 1316 N N . GLY B 1 82 ? 10.523 20.141 19.703 1 47.62 82 GLY B N 1
ATOM 1317 C CA . GLY B 1 82 ? 10.711 21.422 20.375 1 47.62 82 GLY B CA 1
ATOM 1318 C C . GLY B 1 82 ? 10.492 21.344 21.875 1 47.62 82 GLY B C 1
ATOM 1319 O O . GLY B 1 82 ? 9.984 20.344 22.391 1 47.62 82 GLY B O 1
ATOM 1320 N N . PRO B 1 83 ? 10.961 22.203 22.938 1 41.06 83 PRO B N 1
ATOM 1321 C CA . PRO B 1 83 ? 11.117 22.078 24.391 1 41.06 83 PRO B CA 1
ATOM 1322 C C . PRO B 1 83 ? 9.891 21.469 25.062 1 41.06 83 PRO B C 1
ATOM 1324 O O . PRO B 1 83 ? 9.867 21.312 26.281 1 41.06 83 PRO B O 1
ATOM 1327 N N . GLU B 1 84 ? 8.562 21.562 24.797 1 43.69 84 GLU B N 1
ATOM 1328 C CA . GLU B 1 84 ? 7.672 21.094 25.859 1 43.69 84 GLU B CA 1
ATOM 1329 C C . GLU B 1 84 ? 7.703 19.578 25.969 1 43.69 84 GLU B C 1
ATOM 1331 O O . GLU B 1 84 ? 7.672 18.859 24.953 1 43.69 84 GLU B O 1
ATOM 1336 N N . PRO B 1 85 ? 8.211 18.984 27.094 1 41.25 85 PRO B N 1
ATOM 1337 C CA . PRO B 1 85 ? 8.25 17.547 27.391 1 41.25 85 PRO B CA 1
ATOM 1338 C C . PRO B 1 85 ? 6.934 16.844 27.062 1 41.25 85 PRO B C 1
ATOM 1340 O O . PRO B 1 85 ? 5.898 17.156 27.656 1 41.25 85 PRO B O 1
ATOM 1343 N N . ARG B 1 86 ? 6.359 16.781 25.859 1 41.69 86 ARG B N 1
ATOM 1344 C CA . ARG B 1 86 ? 5.066 16.109 25.703 1 41.69 86 ARG B CA 1
ATOM 1345 C C . ARG B 1 86 ? 5.02 14.805 26.484 1 41.69 86 ARG B C 1
ATOM 1347 O O . ARG B 1 86 ? 5.949 14 26.406 1 41.69 86 ARG B O 1
ATOM 1354 N N . ARG B 1 87 ? 4.562 14.781 27.703 1 38.62 87 ARG B N 1
ATOM 1355 C CA . ARG B 1 87 ? 4.195 13.68 28.578 1 38.62 87 ARG B CA 1
ATOM 1356 C C . ARG B 1 87 ? 3.77 12.453 27.781 1 38.62 87 ARG B C 1
ATOM 1358 O O . ARG B 1 87 ? 3.365 12.578 26.625 1 38.62 87 ARG B O 1
ATOM 1365 N N . SER B 1 88 ? 3.871 11.102 28.266 1 35.84 88 SER B N 1
ATOM 1366 C CA . SER B 1 88 ? 3.922 9.695 27.891 1 35.84 88 SER B CA 1
ATOM 1367 C C . SER B 1 88 ? 2.639 9.266 27.188 1 35.84 88 SER B C 1
ATOM 1369 O O . SER B 1 88 ? 2.51 8.117 26.766 1 35.84 88 SER B O 1
ATOM 1371 N N . PRO B 1 89 ? 1.396 9.883 27.125 1 36.5 89 PRO B N 1
ATOM 1372 C CA . PRO B 1 89 ? 0.416 8.797 27.109 1 36.5 89 PRO B CA 1
ATOM 1373 C C . PRO B 1 89 ? 0.504 7.945 25.844 1 36.5 89 PRO B C 1
ATOM 1375 O O . PRO B 1 89 ? 0.847 8.453 24.781 1 36.5 89 PRO B O 1
ATOM 1378 N N . MET B 1 90 ? 0.775 6.574 25.781 1 32.06 90 MET B N 1
ATOM 1379 C CA . MET B 1 90 ? 0.884 5.52 24.781 1 32.06 90 MET B CA 1
ATOM 1380 C C . MET B 1 90 ? -0.068 5.777 23.609 1 32.06 90 MET B C 1
ATOM 1382 O O . MET B 1 90 ? 0.313 5.637 22.453 1 32.06 90 MET B O 1
ATOM 1386 N N . TYR B 1 91 ? -1.438 5.586 23.766 1 33.81 91 TYR B N 1
ATOM 1387 C CA . TYR B 1 91 ? -2.336 5.164 22.703 1 33.81 91 TYR B CA 1
ATOM 1388 C C . TYR B 1 91 ? -2.527 6.277 21.672 1 33.81 91 TYR B C 1
ATOM 1390 O O . TYR B 1 91 ? -3.654 6.695 21.406 1 33.81 91 TYR B O 1
ATOM 1398 N N . GLY B 1 92 ? -1.95 7.406 21.578 1 30.75 92 GLY B N 1
ATOM 1399 C CA . GLY B 1 92 ? -2.391 8.555 20.797 1 30.75 92 GLY B CA 1
ATOM 1400 C C . GLY B 1 92 ? -2.447 8.281 19.312 1 30.75 92 GLY B C 1
ATOM 1401 O O . GLY B 1 92 ? -3.471 8.531 18.672 1 30.75 92 GLY B O 1
ATOM 1402 N N . TRP B 1 93 ? -1.548 8.594 18.3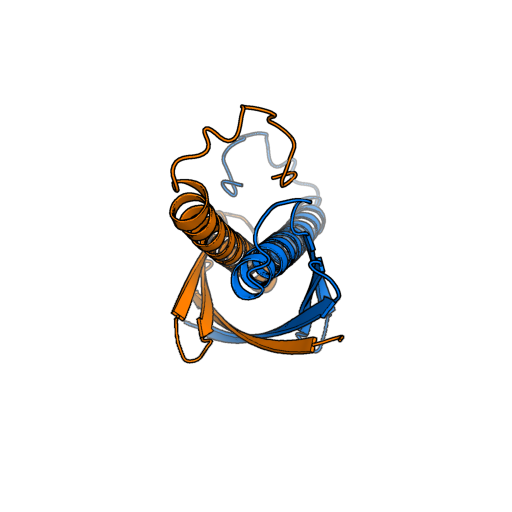44 1 30.45 93 TRP B N 1
ATOM 1403 C CA . TRP B 1 93 ? -1.936 8.102 17.016 1 30.45 93 TRP B CA 1
ATOM 1404 C C . TRP B 1 93 ? -2.08 6.586 17.031 1 30.45 93 TRP B C 1
ATOM 1406 O O . TRP B 1 93 ? -1.275 5.879 17.641 1 30.45 93 TRP B O 1
ATOM 1416 N N . GLU B 1 94 ? -3.295 5.914 17.453 1 30.42 94 GLU B N 1
ATOM 1417 C CA . GLU B 1 94 ? -3.367 4.457 17.469 1 30.42 94 GLU B CA 1
ATOM 1418 C C . GLU B 1 94 ? -2.482 3.854 16.375 1 30.42 94 GLU B C 1
ATOM 1420 O O . GLU B 1 94 ? -2.635 4.176 15.195 1 30.42 94 GLU B O 1
ATOM 1425 N N . LEU B 1 95 ? -1.227 3.598 16.609 1 25.28 95 LEU B N 1
ATOM 1426 C CA . LEU B 1 95 ? -0.419 2.846 15.656 1 25.28 95 LEU B CA 1
ATOM 1427 C C . LEU B 1 95 ? -1.142 1.577 15.219 1 25.28 95 LEU B C 1
ATOM 1429 O O . LEU B 1 95 ? -1.888 0.979 16 1 25.28 95 LEU B O 1
#

Nearest PDB structures (foldseek):
  4wpy-assembly1_A-2  TM=8.921E-01  e=3.247E-06  Mycobacterium tuberculosis H37Rv
  4wsp-assembly1_A  TM=8.890E-01  e=1.073E-05  Mycobacterium tuberculosis H37Rv
  2fgg-assembly1_A  TM=8.406E-01  e=2.072E-05  Mycobacterium tuberculosis
  9bk6-assembly1_A  TM=4.606E-01  e=3.752E-01  synthetic construct
  8chv-assembly1_B  TM=3.815E-01  e=3.427E+00  Homo sapiens

Secondary structure (DSSP, 8-state):
--EEEEEEEEEEEEEETTEEEEEEEEE-SS-EEEEEEEEEPPTTS---HHHHHHHHHHHHHHHHHHHHHHHHHHHHHHHH-SSS-----SSSS--/--EEEEEEEEEEEEEETTEEEEEEEEE-SS-EEEEEEEEEPPTTS---HHHHHHHHHHHHHHHHHHHHHHHHHHHHHHHH-SSS-----SSSS--

Solvent-accessible surface area (backbone atoms only — not comparable to full-atom values): 10084 Å² total; per-residue (Å²): 119,79,45,76,48,77,48,55,31,44,33,44,34,41,32,46,88,54,30,20,39,19,41,28,38,37,61,74,85,87,52,75,48,69,13,52,19,66,21,66,58,57,88,92,54,82,78,52,67,69,43,28,46,27,34,3,43,12,40,3,29,33,41,30,11,49,49,32,33,50,51,28,51,52,52,48,48,66,63,55,68,46,86,68,80,78,77,78,81,81,80,59,80,75,123,119,79,45,75,49,79,48,56,30,44,33,44,34,41,34,47,89,53,30,20,38,19,39,28,38,37,63,75,86,87,52,75,50,68,13,53,19,67,23,68,58,58,90,91,55,81,79,52,68,69,44,30,46,29,34,2,42,12,40,4,29,32,42,29,11,49,49,31,33,50,52,26,52,51,52,46,47,65,62,54,68,45,86,66,82,77,75,77,80,79,76,62,80,73,124

InterPro domains:
  IPR015057 Rv2632c-like [PF08962] (6-80)
  IPR038070 Rv2632c-like superfamily [G3DSA:3.30.160.240] (9-84)
  IPR038070 Rv2632c-like superfamily [SSF143212] (2-78)

pLDDT: mean 86.05, std 21.49, range [25.17, 98.94]

Radius of gyration: 19.03 Å; Cα contacts (8 Å, |Δi|>4): 391; chains: 2; bounding box: 23×58×48 Å

Organism: Streptomyces mobaraensis (NCBI:txid35621)

Foldseek 3Di:
DDDDDDWDKDWDWDDDDQKIKIKIWTDPVVDIFIFIFMDGDDPPDDRDPVVRVCRGRVRRVVRSVVVVVVVVVVVCCVVVVPPDPPDDDPCPPND/DDDDDDWDKDWDWDDDDQKIKIKIWTDPVVDIFIFIFMDGDDPPDDRDPVVRVVRGRVRRVVRSVVVVVVVVVVVCCVVVVPPDPPDDDPCPVND